Protein AF-A0AAJ5Z3M0-F1 (afdb_monomer)

Radius of gyration: 21.26 Å; Cα contacts (8 Å, |Δi|>4): 139; chains: 1; bounding box: 63×56×57 Å

Mean predicted aligned error: 5.94 Å

Secondary structure (DSSP, 8-state):
---HHHHHHHHHHHHHHHHHHHHHHHHHHHHHHHHHHHHHS-SHHHHHHHHHHHHHHHHHH-STTHIIIIIIIHHHHHHHHHHHHHHHS--SS--HHHHHHHHHHHHHHHHHIIIIITTTSSSTTS----GGG--HHHHHHHHHHSHHHHHHHHHHHHHHHHHHHHHHHHHHHHHHHHHHHHHHHHHHHHHHHHTT--

Foldseek 3Di:
DDDPVLVVLLVVLVVLLLVLLVLQVVLCVLCCVLVVQLVPPDDDVSQVVSQVSVVVSCVVAVDPPRVCCSPVVSVCSNVVSVVSNCVSPPDPDQDPLNVLVVLLPVLVVVVCCQQPVVLCDCDPPRHRDDNSNRGVVSLVVCCVPPVVVSVVSVVSNVVSVVSNSVVCVVVSVVVVVVVVVVVVVVVVVVVVVVVVVD

Nearest PDB structures (foldseek):
  3zx6-assembly1_A  TM=1.646E-01  e=9.148E+00  Archaeoglobus fulgidus DSM 4304

Sequence (198 aa):
MANATQERLWRYATLAQSASAATVGSVLIVHLAAPVVAALVPGPGGVDLANQTMLLGREYYQQALLEPIVVWGAMGMHVGASAIRRWLRPTKRTSWHAFAGLALIPVVAWHVCLNRLVPMTSRAPIAHLSPSELDMAHVGAGLQTFPIVTWSFYTWLCVAGAVHMVGGLPKLRRRYARTRSAMQAGLALAGGAMQRTA

Solvent-accessible surface area (backbone atoms only — not comparable to full-atom values): 10592 Å² total; per-residue (Å²): 132,84,50,74,65,58,52,50,52,44,52,51,25,53,50,46,24,52,56,20,45,55,46,39,49,52,51,50,57,48,60,47,46,19,62,49,38,43,74,73,34,78,64,71,69,14,49,53,50,15,43,55,42,42,51,56,34,37,72,73,43,63,40,93,72,41,24,60,45,51,49,50,42,18,45,51,42,25,55,49,20,49,49,52,40,40,69,78,53,69,69,99,66,82,49,70,44,59,45,28,50,59,62,38,51,64,51,51,53,50,50,45,36,65,78,50,53,55,41,47,30,79,55,83,94,38,79,45,46,50,82,88,72,66,48,63,64,59,56,46,51,43,41,70,76,39,40,71,62,44,47,52,50,52,51,46,51,52,52,36,47,51,50,26,49,64,59,41,47,65,57,48,51,56,47,53,51,52,52,51,53,52,51,52,51,51,50,50,52,53,54,54,52,59,68,73,75,115

Structure (mmCIF, N/CA/C/O backbone):
data_AF-A0AAJ5Z3M0-F1
#
_entry.id   AF-A0AAJ5Z3M0-F1
#
loop_
_atom_site.group_PDB
_atom_site.id
_atom_site.type_symbol
_atom_site.label_atom_id
_atom_site.label_alt_id
_atom_site.label_comp_id
_atom_site.label_asym_id
_atom_site.label_entity_id
_atom_site.label_seq_id
_atom_site.pdbx_PDB_ins_code
_atom_site.Cartn_x
_atom_site.Cartn_y
_atom_site.Cartn_z
_atom_site.occupancy
_atom_site.B_iso_or_equiv
_atom_site.auth_seq_id
_atom_site.auth_comp_id
_atom_site.auth_asym_id
_atom_site.auth_atom_id
_atom_site.pdbx_PDB_model_num
ATOM 1 N N . MET A 1 1 ? -16.907 -5.828 30.787 1.00 61.62 1 MET A N 1
ATOM 2 C CA . MET A 1 1 ? -17.411 -4.632 30.072 1.00 61.62 1 MET A CA 1
ATOM 3 C C . MET A 1 1 ? -16.206 -3.784 29.688 1.00 61.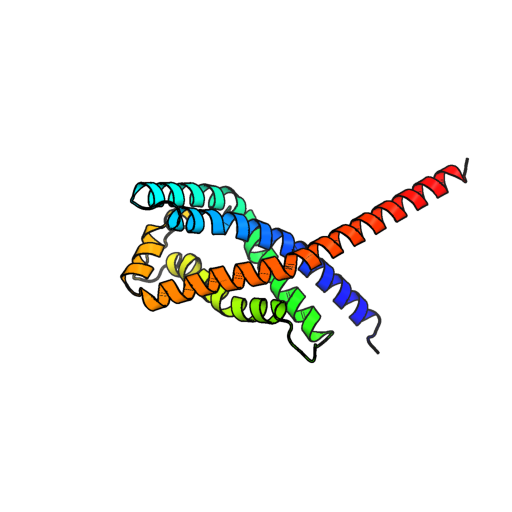62 1 MET A C 1
ATOM 5 O O . MET A 1 1 ? -15.316 -3.660 30.519 1.00 61.62 1 MET A O 1
ATOM 9 N N . ALA A 1 2 ? -16.108 -3.282 28.452 1.00 73.75 2 ALA A N 1
ATOM 10 C CA . ALA A 1 2 ? -14.993 -2.408 28.067 1.00 73.75 2 ALA A CA 1
ATOM 11 C C . ALA A 1 2 ? -15.122 -1.064 28.800 1.00 73.75 2 ALA A C 1
ATOM 13 O O . ALA A 1 2 ? -16.213 -0.495 28.830 1.00 73.75 2 ALA A O 1
ATOM 14 N N . ASN A 1 3 ? -14.038 -0.564 29.396 1.00 89.81 3 ASN A N 1
ATOM 15 C CA . ASN A 1 3 ? -14.065 0.738 30.065 1.00 89.81 3 ASN A CA 1
ATOM 16 C C . ASN A 1 3 ? -14.080 1.894 29.038 1.00 89.81 3 ASN A C 1
ATOM 18 O O . ASN A 1 3 ? -13.792 1.706 27.852 1.00 89.81 3 ASN A O 1
ATOM 22 N N . ALA A 1 4 ? -14.426 3.106 29.482 1.00 92.44 4 ALA A N 1
ATOM 23 C CA . ALA A 1 4 ? -14.560 4.273 28.602 1.00 92.44 4 ALA A CA 1
ATOM 24 C C . ALA A 1 4 ? -13.278 4.579 27.799 1.00 92.44 4 ALA A C 1
ATOM 26 O O . ALA A 1 4 ? -13.348 5.011 26.646 1.00 92.44 4 ALA A O 1
ATOM 27 N N . THR A 1 5 ? -12.107 4.314 28.380 1.00 93.44 5 THR A N 1
ATOM 28 C CA . THR A 1 5 ? -10.805 4.480 27.724 1.00 93.44 5 THR A CA 1
ATOM 29 C C . THR A 1 5 ? -10.632 3.502 26.564 1.00 93.44 5 THR A C 1
ATOM 31 O O . THR A 1 5 ? -10.296 3.920 25.457 1.00 93.44 5 THR A O 1
ATOM 34 N N . GLN A 1 6 ? -10.935 2.218 26.772 1.00 93.56 6 GLN A N 1
ATOM 35 C CA . GLN A 1 6 ? -10.886 1.187 25.732 1.00 93.56 6 GLN A CA 1
ATOM 36 C C . GLN A 1 6 ? -11.826 1.513 24.565 1.00 93.56 6 GLN A C 1
ATOM 38 O O . GLN A 1 6 ? -11.462 1.327 23.401 1.00 93.56 6 GLN A O 1
ATOM 43 N N . GLU A 1 7 ? -13.012 2.048 24.857 1.00 94.50 7 GLU A N 1
ATOM 44 C CA . GLU A 1 7 ? -13.957 2.495 23.831 1.00 94.50 7 GLU A CA 1
ATOM 45 C C . GLU A 1 7 ? -13.395 3.657 22.996 1.00 94.50 7 GLU A C 1
ATOM 47 O O . GLU A 1 7 ? -13.459 3.622 21.763 1.00 94.50 7 GLU A O 1
ATOM 52 N N . ARG A 1 8 ? -12.795 4.667 23.641 1.00 95.56 8 ARG A N 1
ATOM 53 C CA . ARG A 1 8 ? -12.154 5.800 22.948 1.00 95.56 8 ARG A CA 1
ATOM 54 C C . ARG A 1 8 ? -10.995 5.340 22.068 1.00 95.56 8 ARG A C 1
ATOM 56 O O . ARG A 1 8 ? -10.954 5.691 20.889 1.00 95.56 8 ARG A O 1
ATOM 63 N N . LEU A 1 9 ? -10.103 4.506 22.603 1.00 96.31 9 LEU A N 1
ATOM 64 C CA . LEU A 1 9 ? -8.968 3.956 21.857 1.00 96.31 9 LEU A CA 1
ATOM 65 C C . LEU A 1 9 ? -9.428 3.167 20.629 1.00 96.31 9 LEU A C 1
ATOM 67 O O . LEU A 1 9 ? -8.909 3.363 19.531 1.00 96.31 9 LEU A O 1
ATOM 71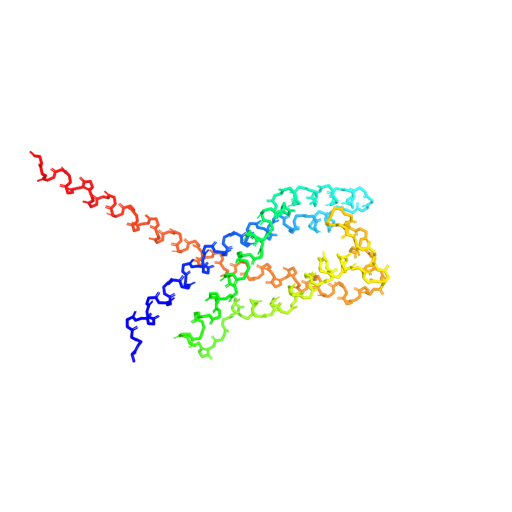 N N . TRP A 1 10 ? -10.452 2.325 20.781 1.00 96.44 10 TRP A N 1
ATOM 72 C CA . TRP A 1 10 ? -10.995 1.559 19.664 1.00 96.44 10 TRP A CA 1
ATOM 73 C C . TRP A 1 10 ? -11.588 2.460 18.568 1.00 96.44 10 TRP A C 1
ATOM 75 O O . TRP A 1 10 ? -11.423 2.181 17.373 1.00 96.44 10 TRP A O 1
ATOM 85 N N . ARG A 1 11 ? -12.248 3.563 18.947 1.00 94.75 11 ARG A N 1
ATOM 86 C CA . ARG A 1 11 ? -12.774 4.560 17.998 1.00 94.75 11 ARG A CA 1
ATOM 87 C C . ARG A 1 11 ? -11.655 5.278 17.249 1.00 94.75 11 ARG A C 1
ATOM 89 O O . ARG A 1 11 ? -11.737 5.365 16.023 1.00 94.75 11 ARG A O 1
ATOM 96 N N . TYR A 1 12 ? -10.613 5.730 17.948 1.00 96.56 12 TYR A N 1
ATOM 97 C CA . TYR A 1 12 ? -9.462 6.385 17.319 1.00 96.56 12 TYR A CA 1
ATOM 98 C C . TYR A 1 12 ? -8.711 5.445 16.384 1.00 96.56 12 TYR A C 1
ATOM 100 O O . TYR A 1 12 ? -8.467 5.805 15.236 1.00 96.56 12 TYR A O 1
ATOM 108 N N . ALA A 1 13 ? -8.453 4.206 16.805 1.00 97.38 13 ALA A N 1
ATOM 109 C CA . ALA A 1 13 ? -7.840 3.208 15.938 1.00 97.38 13 ALA A CA 1
ATOM 110 C C . ALA A 1 13 ? -8.722 2.910 14.710 1.00 97.38 13 ALA A C 1
ATOM 112 O O . ALA A 1 13 ? -8.228 2.781 13.597 1.00 97.38 13 ALA A O 1
ATOM 113 N N . THR A 1 14 ? -10.049 2.867 14.860 1.00 95.44 14 THR A N 1
ATOM 114 C CA . THR A 1 14 ? -10.961 2.695 13.714 1.00 95.44 14 THR A CA 1
ATOM 115 C C . THR A 1 14 ? -10.912 3.878 12.746 1.00 95.44 14 THR A C 1
ATOM 117 O O . THR A 1 14 ? -10.969 3.671 11.530 1.00 95.44 14 THR A O 1
ATOM 120 N N . LEU A 1 15 ? -10.794 5.106 13.256 1.00 94.69 15 LEU A N 1
ATOM 121 C CA . LEU A 1 15 ? -10.621 6.300 12.431 1.00 94.69 15 LEU A CA 1
ATOM 122 C C . LEU A 1 15 ? -9.279 6.267 11.690 1.00 94.69 15 LEU A C 1
ATOM 124 O O . LEU A 1 15 ? -9.283 6.344 10.464 1.00 94.69 15 LEU A O 1
ATOM 128 N N . ALA A 1 16 ? -8.176 6.068 12.416 1.00 96.75 16 ALA A N 1
ATOM 129 C CA . ALA A 1 16 ? -6.824 5.986 11.870 1.00 96.75 16 ALA A CA 1
ATOM 130 C C . ALA A 1 16 ? -6.713 4.897 10.795 1.00 96.75 16 ALA A C 1
ATOM 132 O O . ALA A 1 16 ? -6.249 5.165 9.691 1.00 96.75 16 ALA A O 1
ATOM 133 N N . GLN A 1 17 ? -7.240 3.697 11.063 1.00 97.31 17 GLN A N 1
ATOM 134 C CA . GLN A 1 17 ? -7.258 2.593 10.102 1.00 97.31 17 GLN A CA 1
ATOM 135 C C . GLN A 1 17 ? -8.051 2.941 8.832 1.00 97.31 17 GLN A C 1
ATOM 137 O O . GLN A 1 17 ? -7.658 2.552 7.737 1.00 97.31 17 GLN A O 1
ATOM 142 N N . SER A 1 18 ? -9.184 3.640 8.964 1.00 95.00 18 SER A N 1
ATOM 143 C CA . SER A 1 18 ? -10.035 3.984 7.814 1.00 95.00 18 SER A CA 1
ATOM 144 C C . SER A 1 18 ? -9.435 5.108 6.970 1.00 95.00 18 SER A C 1
ATOM 146 O O . SER A 1 18 ? -9.511 5.042 5.749 1.00 95.00 18 SER A O 1
ATOM 148 N N . ALA A 1 19 ? -8.846 6.123 7.609 1.00 93.88 19 ALA A N 1
ATOM 149 C CA . ALA A 1 19 ? -8.186 7.230 6.922 1.00 93.88 19 ALA A CA 1
ATOM 150 C C . ALA A 1 19 ? -6.950 6.735 6.159 1.00 93.88 19 ALA A C 1
ATOM 152 O O . ALA A 1 19 ? -6.860 6.918 4.949 1.00 93.88 19 ALA A O 1
ATOM 153 N N . SER A 1 20 ? -6.066 6.003 6.843 1.00 97.88 20 SER A N 1
ATOM 154 C CA . SER A 1 20 ? -4.883 5.399 6.221 1.00 97.88 20 SER A CA 1
ATOM 155 C C . SER A 1 20 ? -5.227 4.401 5.112 1.00 97.88 20 SER A C 1
ATOM 157 O O . SER A 1 20 ? -4.507 4.335 4.123 1.00 97.88 20 SER A O 1
ATOM 159 N N . ALA A 1 21 ? -6.349 3.673 5.210 1.00 97.25 21 ALA A N 1
ATOM 160 C CA . ALA A 1 21 ? -6.793 2.768 4.144 1.00 97.25 21 ALA A CA 1
ATOM 161 C C . ALA A 1 21 ? -7.071 3.493 2.820 1.00 97.25 21 ALA A C 1
ATOM 163 O O . ALA A 1 21 ? -6.827 2.922 1.761 1.00 97.25 21 ALA A O 1
ATOM 164 N N . ALA A 1 22 ? -7.591 4.725 2.865 1.00 95.31 22 ALA A N 1
ATOM 165 C CA . ALA A 1 22 ? -7.842 5.504 1.656 1.00 95.31 22 ALA A CA 1
ATOM 166 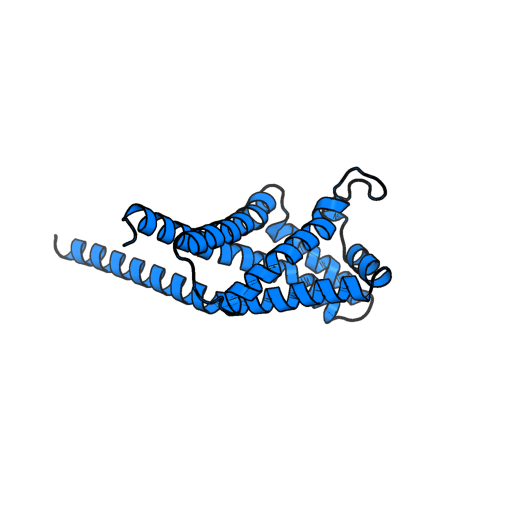C C . ALA A 1 22 ? -6.525 5.895 0.967 1.00 95.31 22 ALA A C 1
ATOM 168 O O . ALA A 1 22 ? -6.398 5.720 -0.241 1.00 95.31 22 ALA A O 1
ATOM 169 N N . THR A 1 23 ? -5.533 6.342 1.744 1.00 96.50 23 THR A N 1
ATOM 170 C CA . THR A 1 23 ? -4.196 6.697 1.243 1.00 96.50 23 THR A CA 1
ATOM 171 C C . THR A 1 23 ? -3.438 5.478 0.716 1.00 96.50 23 THR A C 1
ATOM 173 O O . THR A 1 23 ? -2.934 5.501 -0.400 1.00 96.50 23 THR A O 1
ATOM 176 N N . VAL A 1 24 ? -3.405 4.374 1.470 1.00 97.38 24 VAL A N 1
ATOM 177 C CA . VAL A 1 24 ? -2.772 3.127 1.004 1.00 97.38 24 VAL A CA 1
ATOM 178 C C . VAL A 1 24 ? -3.471 2.605 -0.254 1.00 97.38 24 VAL A C 1
ATOM 180 O O . VAL A 1 24 ? -2.808 2.137 -1.172 1.00 97.38 24 VAL A O 1
ATOM 183 N N . GLY A 1 25 ? -4.801 2.718 -0.326 1.00 96.62 25 GLY A N 1
ATOM 184 C CA . GLY A 1 25 ? -5.573 2.346 -1.508 1.00 96.62 25 GLY A CA 1
ATOM 185 C C . GLY A 1 25 ? -5.218 3.174 -2.745 1.00 96.62 25 GLY A C 1
ATOM 186 O O . GLY A 1 25 ? -5.060 2.598 -3.818 1.00 96.62 25 GLY A O 1
ATOM 187 N N . SER A 1 26 ? -5.047 4.495 -2.614 1.00 95.81 26 SER A N 1
ATOM 188 C CA . SER A 1 26 ? -4.650 5.338 -3.751 1.00 95.81 26 SER A CA 1
ATOM 189 C C . SER A 1 26 ? -3.230 5.027 -4.224 1.00 95.81 26 SER A C 1
ATOM 191 O O . SER A 1 26 ? -3.018 4.875 -5.426 1.00 95.81 26 SER A O 1
ATOM 193 N N . VAL A 1 27 ? -2.283 4.846 -3.295 1.00 96.88 27 VAL A N 1
ATOM 194 C CA . VAL A 1 27 ? -0.916 4.407 -3.619 1.00 96.88 27 VAL A CA 1
ATOM 195 C C . VAL A 1 27 ? -0.942 3.053 -4.321 1.00 96.88 27 VAL A C 1
ATOM 197 O O . VAL A 1 27 ? -0.304 2.911 -5.355 1.00 96.88 27 VAL A O 1
ATOM 200 N N . LEU A 1 28 ? -1.708 2.078 -3.820 1.00 96.06 28 LEU A N 1
ATOM 201 C CA . LEU A 1 28 ? -1.802 0.748 -4.428 1.00 96.06 28 LEU A CA 1
ATOM 202 C C . LEU A 1 28 ? -2.341 0.804 -5.863 1.00 96.06 28 LEU A C 1
ATOM 204 O O . LEU A 1 28 ? -1.802 0.124 -6.729 1.00 96.06 28 LEU A O 1
ATOM 208 N N . ILE A 1 29 ? -3.373 1.612 -6.125 1.00 95.62 29 ILE A N 1
ATOM 209 C CA . ILE A 1 29 ? -3.935 1.779 -7.475 1.00 95.62 29 ILE A CA 1
ATOM 210 C C . ILE A 1 29 ? -2.874 2.318 -8.438 1.00 95.62 29 ILE A C 1
ATOM 212 O O . ILE A 1 29 ? -2.683 1.754 -9.514 1.00 95.62 29 ILE A O 1
ATOM 216 N N . VAL A 1 30 ? -2.167 3.380 -8.046 1.00 96.62 30 VAL A N 1
ATOM 217 C CA . VAL A 1 30 ? -1.124 3.988 -8.884 1.00 96.62 30 VAL A CA 1
ATOM 218 C C . VAL A 1 30 ? 0.071 3.045 -9.047 1.00 96.62 30 VAL A C 1
ATOM 220 O O . VAL A 1 30 ? 0.574 2.872 -10.152 1.00 96.62 30 VAL A O 1
ATOM 223 N N . HIS A 1 31 ? 0.493 2.383 -7.971 1.00 95.69 31 HIS A N 1
ATOM 224 C CA . HIS A 1 31 ? 1.603 1.432 -7.973 1.00 95.69 31 HIS A CA 1
ATOM 225 C C . HIS A 1 31 ? 1.339 0.226 -8.886 1.00 95.69 31 HIS A C 1
ATOM 227 O O . HIS A 1 31 ? 2.238 -0.234 -9.585 1.00 95.69 31 HIS A O 1
ATOM 233 N N . LEU A 1 32 ? 0.096 -0.263 -8.920 1.00 95.62 32 LEU A N 1
ATOM 234 C CA . LEU A 1 32 ? -0.298 -1.415 -9.730 1.00 95.62 32 LEU A CA 1
ATOM 235 C C . LEU A 1 32 ? -0.407 -1.090 -11.231 1.00 95.62 32 LEU A C 1
ATOM 237 O O . LEU A 1 32 ? -0.395 -2.010 -12.048 1.00 95.62 32 LEU A O 1
ATOM 241 N N . ALA A 1 33 ? -0.476 0.189 -11.611 1.00 96.06 33 ALA A N 1
ATOM 242 C CA . ALA A 1 33 ? -0.650 0.598 -13.002 1.00 96.06 33 ALA A CA 1
ATOM 243 C C . ALA A 1 33 ? 0.473 0.075 -13.915 1.00 96.06 33 ALA A C 1
ATOM 245 O O . ALA A 1 33 ? 0.187 -0.512 -14.956 1.00 96.06 33 ALA A O 1
ATOM 246 N N . ALA A 1 34 ? 1.740 0.220 -13.516 1.00 95.44 34 ALA A N 1
ATOM 247 C CA . ALA A 1 34 ? 2.869 -0.213 -14.340 1.00 95.44 34 ALA A CA 1
ATOM 248 C C . ALA A 1 34 ? 2.930 -1.747 -14.535 1.00 95.44 34 ALA A C 1
ATOM 250 O O . ALA A 1 34 ? 3.035 -2.182 -15.683 1.00 95.44 34 ALA A O 1
ATOM 251 N N . PRO A 1 35 ? 2.783 -2.592 -13.489 1.00 93.81 35 PRO A N 1
ATOM 252 C CA . PRO A 1 35 ? 2.649 -4.041 -13.666 1.00 93.81 35 PRO A CA 1
ATOM 253 C C . PRO A 1 35 ? 1.461 -4.457 -14.542 1.00 93.81 35 PRO A C 1
ATOM 255 O O . PRO A 1 35 ? 1.578 -5.401 -15.318 1.00 93.81 35 PRO A O 1
ATOM 258 N N . VAL A 1 36 ? 0.323 -3.758 -14.449 1.00 95.00 36 VAL A N 1
ATOM 259 C CA . VAL A 1 36 ? -0.847 -4.031 -15.303 1.00 95.00 36 VAL A CA 1
ATOM 260 C C . VAL A 1 36 ? -0.543 -3.716 -16.765 1.00 95.00 36 VAL A C 1
ATOM 262 O O . VAL A 1 36 ? -0.861 -4.527 -17.630 1.00 95.00 36 VAL A O 1
ATOM 265 N N . VAL A 1 37 ? 0.112 -2.589 -17.049 1.00 96.56 37 VAL A N 1
ATOM 266 C CA . VAL A 1 37 ? 0.565 -2.255 -18.408 1.00 96.56 37 VAL A CA 1
ATOM 267 C C . VAL A 1 37 ? 1.506 -3.334 -18.942 1.00 96.56 37 VAL A C 1
ATOM 269 O O . VAL A 1 37 ? 1.265 -3.852 -20.030 1.00 96.56 37 VAL A O 1
ATOM 272 N N . ALA A 1 38 ? 2.513 -3.733 -18.158 1.00 93.25 38 ALA A N 1
ATOM 273 C CA . ALA A 1 38 ? 3.459 -4.780 -18.547 1.00 93.25 38 ALA A CA 1
ATOM 274 C C . ALA A 1 38 ? 2.777 -6.137 -18.810 1.00 93.25 38 ALA A C 1
ATOM 276 O O . ALA A 1 38 ? 3.219 -6.896 -19.667 1.00 93.25 38 ALA A O 1
ATOM 277 N N . ALA A 1 39 ? 1.699 -6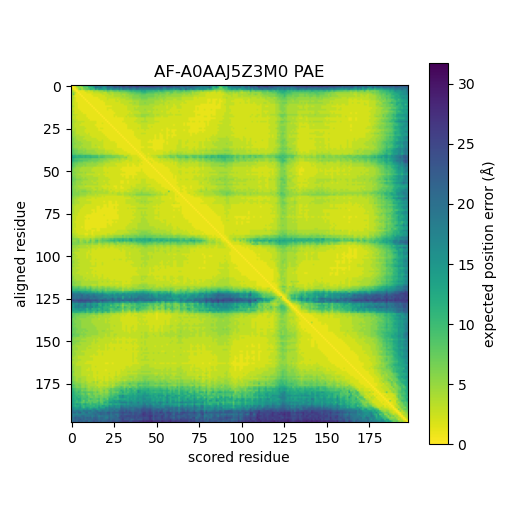.450 -18.083 1.00 91.81 39 ALA A N 1
ATOM 278 C CA . ALA A 1 39 ? 0.952 -7.693 -18.253 1.00 91.81 39 ALA A CA 1
ATOM 279 C C . ALA A 1 39 ? 0.006 -7.684 -19.468 1.00 91.81 39 ALA A C 1
ATOM 281 O O . ALA A 1 39 ? -0.293 -8.748 -20.009 1.00 91.81 39 ALA A O 1
ATOM 282 N N . LEU A 1 40 ? -0.499 -6.515 -19.873 1.00 95.44 40 LEU A N 1
ATOM 283 C CA . LEU A 1 40 ? -1.517 -6.388 -20.924 1.00 95.44 40 LEU A CA 1
ATOM 284 C C . LEU A 1 40 ? -0.954 -5.973 -22.286 1.00 95.44 40 LEU A C 1
ATOM 286 O O . LEU A 1 40 ? -1.583 -6.254 -23.305 1.00 95.44 40 LEU A O 1
ATOM 290 N N . VAL A 1 41 ? 0.201 -5.305 -22.318 1.00 96.00 41 VAL A N 1
ATOM 291 C CA . VAL A 1 41 ? 0.838 -4.835 -23.553 1.00 96.00 4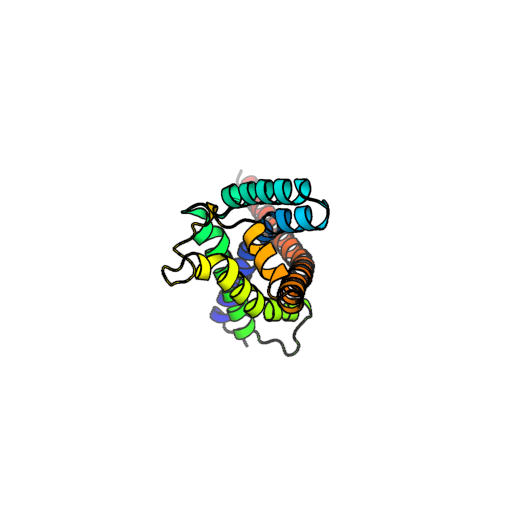1 VAL A CA 1
ATOM 292 C C . VAL A 1 41 ? 2.070 -5.701 -23.833 1.00 96.00 41 VAL A C 1
ATOM 294 O O . VAL A 1 41 ? 3.093 -5.535 -23.172 1.00 96.00 41 VAL A O 1
ATOM 297 N N . PRO A 1 42 ? 1.999 -6.649 -24.783 1.00 90.69 42 PRO A N 1
ATOM 298 C CA . PRO A 1 42 ? 3.113 -7.542 -25.068 1.00 90.69 42 PRO A CA 1
ATOM 299 C C . PRO A 1 42 ? 4.219 -6.855 -25.879 1.00 90.69 42 PRO A C 1
ATOM 301 O O . PRO A 1 42 ? 3.981 -5.930 -26.655 1.00 90.69 42 PRO A O 1
ATOM 304 N N . GLY A 1 43 ? 5.433 -7.389 -25.756 1.00 91.31 43 GLY A N 1
ATOM 305 C CA . GLY A 1 43 ? 6.599 -6.963 -26.528 1.00 91.31 43 GLY A CA 1
ATOM 306 C C . GLY A 1 43 ? 7.357 -5.769 -25.928 1.00 91.31 43 GLY A C 1
ATOM 307 O O . GLY A 1 43 ? 6.960 -5.229 -24.894 1.00 91.31 43 GLY A O 1
ATOM 308 N N . PRO A 1 44 ? 8.466 -5.350 -26.566 1.00 91.00 44 PRO A N 1
ATOM 309 C CA . PRO A 1 44 ? 9.366 -4.327 -26.023 1.00 91.00 44 PRO A CA 1
ATOM 310 C C . PRO A 1 44 ? 8.677 -2.987 -25.728 1.00 91.00 44 PRO A C 1
ATOM 312 O O . PRO A 1 44 ? 8.873 -2.421 -24.658 1.00 91.00 44 PRO A O 1
ATOM 315 N N . GLY A 1 45 ? 7.775 -2.537 -26.607 1.00 93.06 45 GLY A N 1
ATOM 316 C CA . GLY A 1 45 ? 7.033 -1.289 -26.392 1.00 93.06 45 GLY A CA 1
ATOM 317 C C . GLY A 1 45 ? 6.116 -1.309 -25.160 1.00 93.06 45 GLY A C 1
ATOM 318 O O . GLY A 1 45 ? 5.857 -0.263 -24.571 1.00 93.06 45 GLY A O 1
ATOM 319 N N . GLY A 1 46 ? 5.652 -2.487 -24.727 1.00 94.38 46 GLY A N 1
ATOM 320 C CA . GLY A 1 46 ? 4.889 -2.629 -23.485 1.00 94.38 46 GLY A CA 1
ATOM 321 C C . GLY A 1 46 ? 5.748 -2.458 -22.234 1.00 94.38 46 GLY A C 1
ATOM 322 O O . GLY A 1 46 ? 5.304 -1.849 -21.261 1.00 94.38 46 GLY A O 1
ATOM 323 N N . VAL A 1 47 ? 6.998 -2.925 -22.282 1.00 94.12 47 VAL A N 1
ATOM 324 C CA . VAL A 1 47 ? 7.994 -2.708 -21.221 1.00 94.12 47 VAL A CA 1
ATOM 325 C C . VAL A 1 47 ? 8.343 -1.223 -21.119 1.00 94.12 47 VAL A C 1
ATOM 327 O O . VAL A 1 47 ? 8.342 -0.675 -20.016 1.00 94.12 47 VAL A O 1
ATOM 330 N N . ASP A 1 48 ? 8.548 -0.548 -22.253 1.00 95.75 48 ASP A N 1
ATOM 331 C CA . ASP A 1 48 ? 8.818 0.895 -22.288 1.00 95.75 48 ASP A CA 1
ATOM 332 C C . ASP A 1 48 ? 7.653 1.704 -21.703 1.00 95.75 48 ASP A C 1
ATOM 334 O O . ASP A 1 48 ? 7.853 2.575 -20.851 1.00 95.75 48 ASP A O 1
ATOM 338 N N . LEU A 1 49 ? 6.417 1.373 -22.089 1.00 97.00 49 LEU A N 1
ATOM 339 C CA . LEU A 1 49 ? 5.223 2.027 -21.553 1.00 97.00 49 LEU A CA 1
ATOM 340 C C . LEU A 1 49 ? 5.039 1.752 -20.054 1.00 97.00 49 LEU A C 1
ATOM 342 O O . LEU A 1 49 ? 4.638 2.643 -19.300 1.00 97.00 49 LEU A O 1
ATOM 346 N N . ALA A 1 50 ? 5.347 0.540 -19.593 1.00 96.81 50 ALA A N 1
ATOM 347 C CA . ALA A 1 50 ? 5.311 0.199 -18.176 1.00 96.81 50 ALA A CA 1
ATOM 348 C C . ALA A 1 50 ? 6.355 0.999 -17.379 1.00 96.81 50 ALA A C 1
ATOM 350 O O . ALA A 1 50 ? 6.035 1.534 -16.315 1.00 96.81 50 ALA A O 1
ATOM 351 N N . ASN A 1 51 ? 7.565 1.160 -17.922 1.00 96.12 51 ASN A N 1
ATOM 352 C CA . ASN A 1 51 ? 8.606 2.006 -17.341 1.00 96.12 51 ASN A CA 1
ATOM 353 C C . ASN A 1 51 ? 8.160 3.472 -17.255 1.00 96.12 51 ASN A C 1
ATOM 355 O O . ASN A 1 51 ? 8.262 4.079 -16.189 1.00 96.12 51 ASN A O 1
ATOM 359 N N . GLN A 1 52 ? 7.580 4.026 -18.324 1.00 95.69 52 GLN A N 1
ATOM 360 C CA . GLN A 1 52 ? 7.013 5.381 -18.314 1.00 95.69 52 GLN A CA 1
ATOM 361 C C . GLN A 1 52 ? 5.876 5.528 -17.293 1.00 95.69 52 GLN A C 1
ATOM 363 O O . GLN A 1 52 ? 5.821 6.507 -16.550 1.00 95.69 52 GLN A O 1
ATOM 368 N N . THR A 1 53 ? 4.997 4.531 -17.195 1.00 96.38 53 THR A N 1
ATOM 369 C CA . THR A 1 53 ? 3.901 4.511 -16.212 1.00 96.38 53 THR A CA 1
ATOM 370 C C . THR A 1 53 ? 4.441 4.511 -14.780 1.00 96.38 53 THR A C 1
ATOM 372 O O . THR A 1 53 ? 3.914 5.202 -13.907 1.00 96.38 53 THR A O 1
ATOM 375 N N . MET A 1 54 ? 5.528 3.784 -14.527 1.00 95.25 54 MET A N 1
ATOM 376 C CA . MET A 1 54 ? 6.191 3.767 -13.225 1.00 95.25 54 MET A CA 1
ATOM 377 C C . MET A 1 54 ? 6.782 5.141 -12.861 1.00 95.25 54 MET A C 1
ATOM 379 O O . MET A 1 54 ? 6.746 5.515 -11.687 1.00 95.25 54 MET A O 1
ATOM 383 N N . LEU A 1 55 ? 7.261 5.927 -13.837 1.00 94.31 55 LEU A N 1
ATOM 384 C CA . LEU A 1 55 ? 7.715 7.306 -13.594 1.00 94.31 55 LEU A CA 1
ATOM 385 C C . LEU A 1 55 ? 6.591 8.197 -13.049 1.00 94.31 55 LEU A C 1
ATOM 387 O O . LEU A 1 55 ? 6.825 8.962 -12.115 1.00 94.31 55 LEU A O 1
ATOM 391 N N . LEU A 1 56 ? 5.361 8.047 -13.549 1.00 93.38 56 LEU A N 1
ATOM 392 C CA . LEU A 1 56 ? 4.201 8.776 -13.016 1.00 93.38 56 LEU A CA 1
ATOM 393 C C . LEU A 1 56 ? 3.915 8.404 -11.554 1.00 93.38 56 LEU A C 1
ATOM 395 O O . LEU A 1 56 ? 3.599 9.265 -10.733 1.00 93.38 56 LEU A O 1
ATOM 399 N N . GLY A 1 57 ? 4.060 7.122 -11.207 1.00 93.62 57 GLY A N 1
ATOM 400 C CA . GLY A 1 57 ? 3.928 6.665 -9.825 1.00 93.62 57 GLY A CA 1
ATOM 401 C C . GLY A 1 57 ? 4.988 7.266 -8.902 1.00 93.62 57 GLY A C 1
ATOM 402 O O . GLY A 1 57 ? 4.669 7.694 -7.790 1.00 93.62 57 GLY A O 1
ATOM 403 N N . ARG A 1 58 ? 6.234 7.365 -9.378 1.00 93.12 58 ARG A N 1
ATOM 404 C CA . ARG A 1 58 ? 7.330 7.994 -8.627 1.00 93.12 58 ARG A CA 1
ATOM 405 C C . ARG A 1 58 ? 7.020 9.448 -8.289 1.00 93.12 58 ARG A C 1
ATOM 407 O O . ARG A 1 58 ? 7.172 9.833 -7.132 1.00 93.12 58 ARG A O 1
ATOM 414 N N . GLU A 1 59 ? 6.522 10.205 -9.262 1.00 93.56 59 GLU A N 1
ATOM 415 C CA . GLU A 1 59 ? 6.110 11.596 -9.055 1.00 93.56 59 GLU A CA 1
ATOM 416 C C . GLU A 1 59 ? 4.952 11.706 -8.053 1.00 93.56 59 GLU A C 1
ATOM 418 O O . GLU A 1 59 ? 4.945 12.585 -7.198 1.00 93.56 59 GLU A O 1
ATOM 423 N N . TYR A 1 60 ? 3.995 10.773 -8.097 1.00 94.25 60 TYR A N 1
ATOM 424 C CA . TYR A 1 60 ? 2.832 10.802 -7.209 1.00 94.25 60 TYR A CA 1
ATOM 425 C C . TYR A 1 60 ? 3.166 10.525 -5.734 1.00 94.25 60 TYR A C 1
ATOM 427 O O . TYR A 1 60 ? 2.609 11.182 -4.853 1.00 94.25 60 TYR A O 1
ATOM 435 N N . TYR A 1 61 ? 4.014 9.532 -5.433 1.00 94.19 61 TYR A N 1
ATOM 436 C CA . TYR A 1 61 ? 4.180 9.057 -4.049 1.00 94.19 61 TYR A CA 1
ATOM 437 C C . TYR A 1 61 ? 5.619 8.774 -3.597 1.00 94.19 61 TYR A C 1
ATOM 439 O O . TYR A 1 61 ? 5.818 8.531 -2.406 1.00 94.19 61 TYR A O 1
ATOM 447 N N . GLN A 1 62 ? 6.620 8.799 -4.485 1.00 92.44 62 GLN A N 1
ATOM 448 C CA . GLN A 1 62 ? 8.027 8.506 -4.144 1.00 92.44 62 GLN A CA 1
ATOM 449 C C . GLN A 1 62 ? 8.910 9.759 -4.068 1.00 92.44 62 GLN A C 1
ATOM 451 O O . GLN A 1 62 ? 10.116 9.688 -4.296 1.00 92.44 62 GLN A O 1
ATOM 456 N N . GLN A 1 63 ? 8.324 10.907 -3.732 1.00 91.69 63 GLN A N 1
ATOM 457 C CA . GLN A 1 63 ? 9.070 12.127 -3.424 1.00 91.69 63 GLN A CA 1
ATOM 458 C C . GLN A 1 63 ? 9.620 12.091 -1.988 1.00 91.69 63 GLN A C 1
ATOM 460 O O . GLN A 1 63 ? 9.025 11.465 -1.109 1.00 91.69 63 GLN A O 1
ATOM 465 N N . ALA A 1 64 ? 10.700 12.837 -1.724 1.00 89.88 64 ALA A N 1
ATOM 466 C CA . ALA A 1 64 ? 11.422 12.825 -0.444 1.00 89.88 64 ALA A CA 1
ATOM 467 C C . ALA A 1 64 ? 10.533 13.065 0.792 1.00 89.88 64 ALA A C 1
ATOM 469 O O . ALA A 1 64 ? 10.750 12.455 1.837 1.00 89.88 64 ALA A O 1
ATOM 470 N N . LEU A 1 65 ? 9.520 13.931 0.675 1.00 92.62 65 LEU A N 1
ATOM 471 C CA . LEU A 1 65 ? 8.568 14.196 1.755 1.00 92.62 65 LEU A CA 1
ATOM 472 C C . LEU A 1 65 ? 7.339 13.279 1.706 1.00 92.62 65 LEU A C 1
ATOM 474 O O . LEU A 1 65 ? 6.819 12.888 2.751 1.00 92.62 65 LEU A O 1
ATOM 478 N N . LEU A 1 66 ? 6.856 12.946 0.505 1.00 94.75 66 LEU A N 1
ATOM 479 C CA . LEU A 1 66 ? 5.630 12.167 0.358 1.00 94.75 66 LEU A CA 1
ATOM 480 C C . LEU A 1 66 ? 5.844 10.716 0.759 1.00 94.75 66 LEU A C 1
ATOM 482 O O . LEU A 1 66 ? 5.041 10.201 1.530 1.00 94.75 66 LEU A O 1
ATOM 486 N N . GLU A 1 67 ? 6.918 10.064 0.321 1.00 94.38 67 GLU A N 1
ATOM 487 C CA . GLU A 1 67 ? 7.113 8.634 0.563 1.00 94.38 67 GLU A CA 1
ATOM 488 C C . GLU A 1 67 ? 7.075 8.260 2.059 1.00 94.38 67 GLU A C 1
ATOM 490 O O . GLU A 1 67 ? 6.300 7.362 2.418 1.00 94.38 67 GLU A O 1
ATOM 495 N N . PRO A 1 68 ? 7.801 8.950 2.969 1.00 96.00 68 PRO A N 1
ATOM 496 C CA . PRO A 1 68 ? 7.726 8.665 4.404 1.00 96.00 68 PRO A CA 1
ATOM 497 C C . PRO A 1 68 ? 6.316 8.811 4.983 1.00 96.00 68 PRO A C 1
ATOM 499 O O . PRO A 1 68 ? 5.957 8.100 5.919 1.00 96.00 68 PRO A O 1
ATOM 502 N N . ILE A 1 69 ? 5.498 9.710 4.435 1.00 96.31 69 ILE A N 1
ATOM 503 C CA . ILE A 1 69 ? 4.177 10.038 4.979 1.00 96.31 69 ILE A CA 1
ATOM 504 C C . ILE A 1 69 ? 3.089 9.165 4.342 1.00 96.31 69 ILE A C 1
ATOM 506 O O . ILE A 1 69 ? 2.364 8.458 5.046 1.00 96.31 69 ILE A O 1
ATOM 510 N N . VAL A 1 70 ? 2.958 9.211 3.016 1.00 96.00 70 VAL A N 1
ATOM 511 C CA . VAL A 1 70 ? 1.842 8.607 2.274 1.00 96.00 70 VAL A CA 1
ATOM 512 C C . VAL A 1 70 ? 2.024 7.112 2.057 1.00 96.00 70 VAL A C 1
ATOM 514 O O . VAL A 1 70 ? 1.030 6.393 2.000 1.00 96.00 70 VAL A O 1
ATOM 517 N N . VAL A 1 71 ? 3.267 6.629 1.967 1.00 96.38 71 VAL A N 1
ATOM 518 C CA . VAL A 1 71 ? 3.547 5.195 1.834 1.00 96.38 71 VAL A CA 1
ATOM 519 C C . VAL A 1 71 ? 3.775 4.607 3.215 1.00 96.38 71 VAL A C 1
ATOM 521 O O . VAL A 1 71 ? 2.955 3.831 3.705 1.00 96.38 71 VAL A O 1
ATOM 524 N N . TRP A 1 72 ? 4.860 5.008 3.876 1.00 97.00 72 TRP A N 1
ATOM 525 C CA . TRP A 1 72 ? 5.301 4.372 5.116 1.00 97.00 72 TRP A CA 1
ATOM 526 C C . TRP A 1 72 ? 4.422 4.736 6.309 1.00 97.00 72 TRP A C 1
ATOM 528 O O . TRP A 1 72 ? 3.958 3.846 7.024 1.00 97.00 72 TRP A O 1
ATOM 538 N N . GLY A 1 73 ? 4.131 6.024 6.492 1.00 97.69 73 GLY A N 1
ATOM 539 C CA . GLY A 1 73 ? 3.267 6.515 7.560 1.00 97.69 73 GLY A CA 1
ATOM 540 C C . GLY A 1 73 ? 1.851 5.955 7.453 1.00 97.69 73 GLY A C 1
ATOM 541 O O . GLY A 1 73 ? 1.328 5.404 8.425 1.00 97.69 73 GLY A O 1
ATOM 542 N N . ALA A 1 74 ? 1.242 6.021 6.266 1.00 98.06 74 ALA A N 1
ATOM 543 C CA . ALA A 1 74 ? -0.092 5.471 6.050 1.00 98.06 74 ALA A CA 1
ATOM 544 C C . ALA A 1 74 ? -0.121 3.943 6.212 1.00 98.06 74 ALA A C 1
ATOM 546 O O . ALA A 1 74 ? -0.996 3.434 6.912 1.00 98.06 74 ALA A O 1
ATOM 547 N N . MET A 1 75 ? 0.836 3.204 5.642 1.00 97.88 75 MET A N 1
ATOM 548 C CA . MET A 1 75 ? 0.902 1.745 5.796 1.00 97.88 75 MET A CA 1
ATOM 549 C C . MET A 1 75 ? 1.101 1.342 7.263 1.00 97.88 75 MET A C 1
ATOM 551 O O . MET A 1 75 ? 0.360 0.504 7.785 1.00 97.88 75 MET A O 1
ATOM 555 N N . GLY A 1 76 ? 2.047 1.980 7.956 1.00 98.25 76 GLY A N 1
ATOM 556 C CA . GLY A 1 76 ? 2.314 1.744 9.374 1.00 98.25 76 GLY A CA 1
ATOM 557 C C . GLY A 1 76 ? 1.097 2.052 10.245 1.00 98.25 76 GLY A C 1
ATOM 558 O O . GLY A 1 76 ? 0.711 1.235 11.084 1.00 98.25 76 GLY A O 1
ATOM 559 N N . MET A 1 77 ? 0.421 3.176 9.993 1.00 98.56 77 MET A N 1
ATOM 560 C CA . MET A 1 77 ? -0.825 3.525 10.674 1.00 98.56 77 MET A CA 1
ATOM 561 C C . MET A 1 77 ? -1.936 2.510 10.382 1.00 98.56 77 MET A C 1
ATOM 563 O O . MET A 1 77 ? -2.665 2.129 11.298 1.00 98.56 77 MET A O 1
ATOM 567 N N . HIS A 1 78 ? -2.060 2.039 9.142 1.00 98.31 78 HIS A N 1
ATOM 568 C CA . HIS A 1 78 ? -3.082 1.074 8.747 1.00 98.31 78 HIS A CA 1
ATOM 569 C C . HIS A 1 78 ? -2.902 -0.273 9.457 1.00 98.31 78 HIS A C 1
ATOM 571 O O . HIS A 1 78 ? -3.849 -0.798 10.060 1.00 98.31 78 HIS A O 1
ATOM 577 N N . VAL A 1 79 ? -1.681 -0.814 9.437 1.00 98.31 79 VAL A N 1
ATOM 578 C CA . VAL A 1 79 ? -1.335 -2.086 10.089 1.00 98.31 79 VAL A CA 1
ATOM 579 C C . VAL A 1 79 ? -1.401 -1.947 11.612 1.00 98.31 79 VAL A C 1
ATOM 581 O O . VAL A 1 79 ? -2.066 -2.749 12.273 1.00 98.31 79 VAL A O 1
ATOM 584 N N . GLY A 1 80 ? -0.798 -0.897 12.173 1.00 98.25 80 GLY A N 1
ATOM 585 C CA . GLY A 1 80 ? -0.774 -0.644 13.615 1.00 98.25 80 GLY A CA 1
ATOM 586 C C . GLY A 1 80 ? -2.172 -0.443 14.198 1.00 98.25 80 GLY A C 1
ATOM 587 O O . GLY A 1 80 ? -2.550 -1.101 15.170 1.00 98.25 80 GLY A O 1
ATOM 588 N N . ALA A 1 81 ? -3.004 0.384 13.562 1.00 98.19 81 ALA A N 1
ATOM 589 C CA . ALA A 1 81 ? -4.383 0.578 13.997 1.00 98.19 81 ALA A CA 1
ATOM 590 C C . ALA A 1 81 ? -5.218 -0.709 13.869 1.00 98.19 81 ALA A C 1
ATOM 592 O O . ALA A 1 81 ? -6.056 -0.990 14.731 1.00 98.19 81 ALA A O 1
ATOM 593 N N . SER A 1 82 ? -4.972 -1.529 12.840 1.00 97.06 82 SER A N 1
ATOM 594 C CA . SER A 1 82 ? -5.608 -2.846 12.697 1.00 97.06 82 SER A CA 1
ATOM 595 C C . SER A 1 82 ? -5.223 -3.800 13.832 1.00 97.06 82 SER A C 1
ATOM 597 O O . SER A 1 82 ? -6.097 -4.488 14.374 1.00 97.06 82 SER A O 1
ATOM 599 N N . ALA A 1 83 ? -3.947 -3.816 14.228 1.00 97.19 83 ALA A N 1
ATOM 600 C CA . ALA A 1 83 ? -3.451 -4.614 15.347 1.00 97.19 83 ALA A CA 1
ATOM 601 C C . ALA A 1 83 ? -4.083 -4.170 16.675 1.00 97.19 83 ALA A C 1
ATOM 603 O O . ALA A 1 83 ? -4.652 -5.000 17.386 1.00 97.19 83 ALA A O 1
ATOM 604 N N . ILE A 1 84 ? -4.103 -2.860 16.955 1.00 97.38 84 ILE A N 1
ATOM 605 C CA . ILE A 1 84 ? -4.738 -2.292 18.156 1.00 97.38 84 ILE A CA 1
ATOM 606 C C . ILE A 1 84 ? -6.218 -2.679 18.221 1.00 97.38 84 ILE A C 1
ATOM 608 O O . ILE A 1 84 ? -6.692 -3.169 19.245 1.00 97.38 84 ILE A O 1
ATOM 612 N N . ARG A 1 85 ? -6.970 -2.522 17.123 1.00 95.94 85 ARG A N 1
ATOM 613 C CA . ARG A 1 85 ? -8.399 -2.889 17.092 1.00 95.94 85 ARG A CA 1
ATOM 614 C C . ARG A 1 85 ? -8.624 -4.366 17.390 1.00 95.94 85 ARG A C 1
ATOM 616 O O . ARG A 1 85 ? -9.592 -4.691 18.078 1.00 95.94 85 ARG A O 1
ATOM 623 N N . ARG A 1 86 ? -7.762 -5.241 16.865 1.00 94.19 86 ARG A N 1
ATOM 624 C CA . ARG A 1 86 ? -7.845 -6.687 17.091 1.00 94.19 86 ARG A CA 1
ATOM 625 C C . ARG A 1 86 ? -7.467 -7.059 18.522 1.00 94.19 86 ARG A C 1
ATOM 627 O O . ARG A 1 86 ? -8.118 -7.927 19.088 1.00 94.19 86 ARG A O 1
ATOM 634 N N . TRP A 1 87 ? -6.481 -6.389 19.109 1.00 95.25 87 TRP A N 1
ATOM 635 C CA . TRP A 1 87 ? -6.093 -6.596 20.503 1.00 95.25 87 TRP A CA 1
ATOM 636 C C . TRP A 1 87 ? -7.190 -6.147 21.478 1.00 95.25 87 TRP A C 1
ATOM 638 O O . TRP A 1 87 ? -7.573 -6.902 22.366 1.00 95.25 87 TRP A O 1
ATOM 648 N N . LEU A 1 88 ? -7.781 -4.965 21.261 1.00 95.25 88 LEU A N 1
ATOM 649 C CA . LEU A 1 88 ? -8.851 -4.440 22.121 1.00 95.25 88 LEU A CA 1
ATOM 650 C C . LEU A 1 88 ? -10.171 -5.210 21.990 1.00 95.25 88 LEU A C 1
ATOM 652 O O . LEU A 1 88 ? -10.981 -5.196 22.919 1.00 95.25 88 LEU A O 1
ATOM 656 N N . ARG A 1 89 ? -10.437 -5.810 20.824 1.00 93.12 89 ARG A N 1
ATOM 657 C CA . ARG A 1 89 ? -11.643 -6.608 20.557 1.00 93.12 89 ARG A CA 1
ATOM 658 C C . ARG A 1 89 ? -11.295 -7.848 19.725 1.00 93.12 89 ARG A C 1
ATOM 660 O O . ARG A 1 89 ? -11.545 -7.856 18.513 1.00 93.12 89 ARG A O 1
ATOM 667 N N . PRO A 1 90 ? -10.739 -8.895 20.358 1.00 90.62 90 PRO A N 1
ATOM 668 C CA . PRO A 1 90 ? -10.378 -10.125 19.670 1.00 90.62 90 PRO A CA 1
ATOM 669 C C . PRO A 1 90 ? -11.609 -10.778 19.046 1.00 90.62 90 PRO A C 1
ATOM 671 O O . PRO A 1 90 ? -12.667 -10.890 19.666 1.00 90.62 90 PRO A O 1
ATOM 674 N N . THR A 1 91 ? -11.479 -11.224 17.802 1.00 88.50 91 THR A N 1
ATOM 675 C CA . THR A 1 91 ? -12.548 -11.937 17.097 1.00 88.50 91 THR A CA 1
ATOM 676 C C . THR A 1 91 ? -12.318 -13.438 17.205 1.00 88.50 91 THR A C 1
ATOM 678 O O . THR A 1 91 ? -11.225 -13.897 16.887 1.00 88.50 91 THR A O 1
ATOM 681 N N . LYS A 1 92 ? -13.350 -14.222 17.545 1.00 89.81 92 LYS A N 1
ATOM 682 C CA . LYS A 1 92 ? -13.251 -15.697 17.576 1.00 89.81 92 LYS A CA 1
ATOM 683 C C . LYS A 1 92 ? -13.015 -16.329 16.197 1.00 89.81 92 LYS A C 1
ATOM 685 O O . LYS A 1 92 ? -12.536 -17.450 16.115 1.00 89.81 92 LYS A O 1
ATOM 690 N N . ARG A 1 93 ? -13.388 -15.637 15.114 1.00 91.94 93 ARG A N 1
ATOM 691 C CA . ARG A 1 93 ? -13.238 -16.105 13.729 1.00 91.94 93 ARG A CA 1
ATOM 692 C C . ARG A 1 93 ? -12.628 -15.010 12.863 1.00 91.94 93 ARG A C 1
ATOM 694 O O . ARG A 1 93 ? -13.097 -13.871 12.883 1.00 91.94 93 ARG A O 1
ATOM 701 N N . THR A 1 94 ? -11.615 -15.364 12.082 1.00 92.25 94 THR A N 1
ATOM 702 C CA . THR A 1 94 ? -10.983 -14.451 11.125 1.00 92.25 94 THR A CA 1
ATOM 703 C C . THR A 1 94 ? -11.816 -14.403 9.846 1.00 92.25 94 THR A C 1
ATOM 705 O O . THR A 1 94 ? -11.970 -15.406 9.162 1.00 92.25 94 THR A O 1
ATOM 708 N N . SER A 1 95 ? -12.366 -13.232 9.508 1.00 94.25 95 SER A N 1
ATOM 709 C CA . SER A 1 95 ? -13.043 -13.032 8.215 1.00 94.25 95 SER A CA 1
ATOM 710 C C . SER A 1 95 ? -12.059 -13.151 7.045 1.00 94.25 95 SER A C 1
ATOM 712 O O . SER A 1 95 ? -10.893 -12.801 7.213 1.00 94.25 95 SER A O 1
ATOM 714 N N . TRP A 1 96 ? -12.531 -13.493 5.845 1.00 95.81 96 TRP A N 1
ATOM 715 C CA . TRP A 1 96 ? -11.702 -13.576 4.633 1.00 95.81 96 TRP A CA 1
ATOM 716 C C . TRP A 1 96 ? -10.881 -12.301 4.356 1.00 95.81 96 TRP A C 1
ATOM 718 O O . TRP A 1 96 ? -9.695 -12.382 4.067 1.00 95.81 96 TRP A O 1
ATOM 728 N N . HIS A 1 97 ? -11.459 -11.108 4.540 1.00 95.38 97 HIS A N 1
ATOM 729 C CA . HIS A 1 97 ? -10.738 -9.841 4.348 1.00 95.38 97 HIS A CA 1
ATOM 730 C C . HIS A 1 97 ? -9.603 -9.672 5.367 1.00 95.38 97 HIS A C 1
ATOM 732 O O . HIS A 1 97 ? -8.527 -9.172 5.047 1.00 95.38 97 HIS A O 1
ATOM 738 N N . ALA A 1 98 ? -9.858 -10.094 6.606 1.00 94.88 98 ALA A N 1
ATOM 739 C CA . ALA A 1 98 ? -8.882 -10.054 7.684 1.00 94.88 98 ALA A CA 1
ATOM 740 C C . ALA A 1 98 ? -7.773 -11.097 7.483 1.00 94.88 98 ALA A C 1
ATOM 742 O O . ALA A 1 98 ? -6.631 -10.828 7.836 1.00 94.88 98 ALA A O 1
ATOM 743 N N . PHE A 1 99 ? -8.107 -12.256 6.914 1.00 96.06 99 PHE A N 1
ATOM 744 C CA . PHE A 1 99 ? -7.140 -13.270 6.510 1.00 96.06 99 PHE A CA 1
ATOM 745 C C . PHE A 1 99 ? -6.259 -12.761 5.363 1.00 96.06 99 PHE A C 1
ATOM 747 O O . PHE A 1 99 ? -5.044 -12.790 5.499 1.00 96.06 99 PHE A O 1
ATOM 754 N N . ALA A 1 100 ? -6.850 -12.190 4.306 1.00 97.38 100 ALA A N 1
ATOM 755 C CA . ALA A 1 100 ? -6.108 -11.592 3.194 1.00 97.38 100 ALA A CA 1
ATOM 756 C C . ALA A 1 100 ? -5.131 -10.501 3.667 1.00 97.38 100 ALA A C 1
ATOM 758 O O . ALA A 1 100 ? -3.983 -10.481 3.244 1.00 97.38 100 ALA A O 1
ATOM 759 N N . GLY A 1 101 ? -5.554 -9.646 4.607 1.00 96.81 101 GLY A N 1
ATOM 760 C CA . GLY A 1 101 ? -4.678 -8.627 5.194 1.00 96.81 101 GLY A CA 1
ATOM 761 C C . GLY A 1 101 ? -3.510 -9.220 5.987 1.00 96.81 101 GLY A C 1
ATOM 762 O O . GLY A 1 101 ? -2.388 -8.751 5.855 1.00 96.81 101 GLY A O 1
ATOM 763 N N . LEU A 1 102 ? -3.745 -10.275 6.775 1.00 96.12 102 LEU A N 1
ATOM 764 C CA . LEU A 1 102 ? -2.673 -10.966 7.504 1.00 96.12 102 LEU A CA 1
ATOM 765 C C . LEU A 1 102 ? -1.705 -11.683 6.557 1.00 96.12 102 LEU A C 1
ATOM 767 O O . LEU A 1 102 ? -0.499 -11.605 6.760 1.00 96.12 102 LEU A O 1
ATOM 771 N N . ALA A 1 103 ? -2.228 -12.338 5.518 1.00 96.12 103 ALA A N 1
ATOM 772 C CA . ALA A 1 103 ? -1.429 -13.003 4.495 1.00 96.12 103 ALA A CA 1
ATOM 773 C C . ALA A 1 103 ? -0.578 -12.009 3.687 1.00 96.12 103 ALA A C 1
ATOM 775 O O . ALA A 1 103 ? 0.524 -12.349 3.272 1.00 96.12 103 ALA A O 1
ATOM 776 N N . LEU A 1 104 ? -1.057 -10.775 3.499 1.00 97.56 104 LEU A N 1
ATOM 777 C CA . LEU A 1 104 ? -0.314 -9.720 2.813 1.00 97.56 104 LEU A CA 1
ATOM 778 C C . LEU A 1 104 ? 0.874 -9.185 3.608 1.00 97.56 104 LEU A C 1
ATOM 780 O O . LEU A 1 104 ? 1.840 -8.780 2.983 1.00 97.56 104 LEU A O 1
ATOM 784 N N . ILE A 1 105 ? 0.840 -9.167 4.944 1.00 97.00 105 ILE A N 1
ATOM 785 C CA . ILE A 1 105 ? 1.915 -8.562 5.755 1.00 97.00 105 ILE A CA 1
ATOM 786 C C . ILE A 1 105 ? 3.309 -9.120 5.407 1.00 97.00 105 ILE A C 1
ATOM 788 O O . ILE A 1 105 ? 4.175 -8.320 5.048 1.00 97.00 105 ILE A O 1
ATOM 792 N N . PRO A 1 106 ? 3.561 -10.445 5.470 1.00 96.38 106 PRO A N 1
ATOM 793 C CA . PRO A 1 106 ? 4.887 -10.978 5.158 1.00 96.38 106 PRO A CA 1
ATOM 794 C C . PRO A 1 106 ? 5.252 -10.800 3.679 1.00 96.38 106 PRO A C 1
ATOM 796 O O . PRO A 1 106 ? 6.406 -10.523 3.363 1.00 96.38 106 PRO A O 1
ATOM 799 N N . VAL A 1 107 ? 4.272 -10.899 2.775 1.00 96.75 107 VAL A N 1
ATOM 800 C CA . VAL A 1 107 ? 4.490 -10.749 1.329 1.00 96.75 107 VAL A CA 1
ATOM 801 C C . VAL A 1 107 ? 4.838 -9.297 0.989 1.00 96.75 107 VAL A C 1
ATOM 803 O O . VAL A 1 107 ? 5.818 -9.042 0.309 1.00 96.75 107 VAL A O 1
ATOM 806 N N . VAL A 1 108 ? 4.123 -8.307 1.518 1.00 97.44 108 VAL A N 1
ATOM 807 C CA . VAL A 1 108 ? 4.452 -6.887 1.318 1.00 97.44 108 VAL A CA 1
ATOM 808 C C . VAL A 1 108 ? 5.817 -6.557 1.919 1.00 97.44 108 VAL A C 1
ATOM 810 O O . VAL A 1 108 ? 6.608 -5.881 1.267 1.00 97.44 108 VAL A O 1
ATOM 813 N N . ALA A 1 109 ? 6.132 -7.062 3.116 1.00 96.88 109 ALA A N 1
ATOM 814 C CA . ALA A 1 109 ? 7.440 -6.846 3.734 1.00 96.88 109 ALA A CA 1
ATOM 815 C C . ALA A 1 109 ? 8.582 -7.393 2.862 1.00 96.88 109 ALA A C 1
ATOM 817 O O . ALA A 1 109 ? 9.580 -6.706 2.645 1.00 96.88 109 ALA A O 1
ATOM 818 N N . TRP A 1 110 ? 8.415 -8.595 2.307 1.00 96.50 110 TRP A N 1
ATOM 819 C CA . TRP A 1 110 ? 9.389 -9.181 1.388 1.00 96.50 110 TRP A CA 1
ATOM 820 C C . TRP A 1 110 ? 9.487 -8.406 0.066 1.00 96.50 110 TRP A C 1
ATOM 822 O O . TRP A 1 110 ? 10.588 -8.138 -0.409 1.00 96.50 110 TRP A O 1
ATOM 832 N N . HIS A 1 111 ? 8.354 -7.970 -0.494 1.00 96.38 111 HIS A N 1
ATOM 833 C CA . HIS A 1 111 ? 8.303 -7.174 -1.724 1.00 96.38 111 HIS A CA 1
ATOM 834 C C . HIS A 1 111 ? 9.083 -5.869 -1.565 1.00 96.38 111 HIS A C 1
ATOM 836 O O . HIS A 1 111 ? 9.935 -5.549 -2.391 1.00 96.38 111 HIS A O 1
ATOM 842 N N . VAL A 1 112 ? 8.823 -5.163 -0.466 1.00 95.56 112 VAL A N 1
ATOM 843 C CA .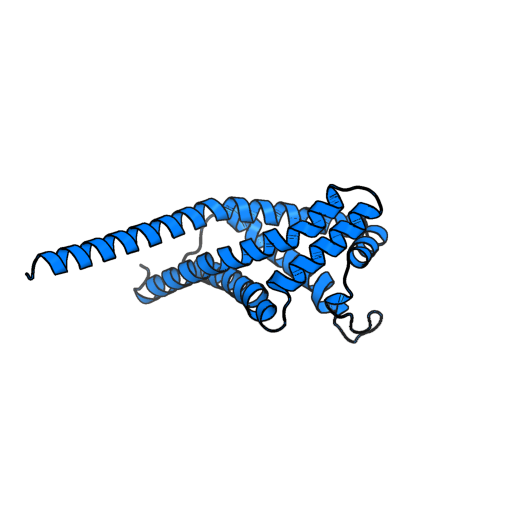 VAL A 1 112 ? 9.517 -3.943 -0.059 1.00 95.56 112 VAL A CA 1
ATOM 844 C C . VAL A 1 112 ? 11.009 -4.195 0.154 1.00 95.56 112 VAL A C 1
ATOM 846 O O . VAL A 1 112 ? 11.838 -3.395 -0.272 1.00 95.56 112 VAL A O 1
ATOM 849 N N . CYS A 1 113 ? 11.370 -5.305 0.797 1.00 93.38 113 CYS A N 1
ATOM 850 C CA . CYS A 1 113 ? 12.767 -5.656 1.010 1.00 93.38 113 CYS A CA 1
ATOM 851 C C . CYS A 1 113 ? 13.506 -5.769 -0.330 1.00 93.38 113 CYS A C 1
ATOM 853 O O . CYS A 1 113 ? 14.500 -5.079 -0.537 1.00 93.38 113 CYS A O 1
ATOM 855 N N . LEU A 1 114 ? 12.972 -6.556 -1.266 1.00 91.62 114 LEU A N 1
ATOM 856 C CA . LEU A 1 114 ? 13.627 -6.817 -2.549 1.00 91.62 114 LEU A CA 1
ATOM 857 C C . LEU A 1 114 ? 13.590 -5.634 -3.522 1.00 91.62 114 LEU A C 1
ATOM 859 O O . LEU A 1 114 ? 14.572 -5.406 -4.214 1.00 91.62 114 LEU A O 1
ATOM 863 N N . ASN A 1 115 ? 12.492 -4.877 -3.563 1.00 91.62 115 ASN A N 1
ATOM 864 C CA . ASN A 1 115 ? 12.278 -3.832 -4.575 1.00 91.62 115 ASN A CA 1
ATOM 865 C C . ASN A 1 115 ? 12.515 -2.408 -4.048 1.00 91.62 115 ASN A C 1
ATOM 867 O O . ASN A 1 115 ? 12.330 -1.435 -4.779 1.00 91.62 115 ASN A O 1
ATOM 871 N N . ARG A 1 116 ? 12.884 -2.255 -2.771 1.00 90.56 116 ARG A N 1
ATOM 872 C CA . ARG A 1 116 ? 13.175 -0.946 -2.173 1.00 90.56 116 ARG A CA 1
ATOM 873 C C . ARG A 1 116 ? 14.424 -0.977 -1.315 1.00 90.56 116 ARG A C 1
ATOM 875 O O . ARG A 1 116 ? 15.351 -0.232 -1.587 1.00 90.56 116 ARG A O 1
ATOM 882 N N . LEU A 1 117 ? 14.453 -1.819 -0.286 1.00 90.12 117 LEU A N 1
ATOM 883 C CA . LEU A 1 117 ? 15.484 -1.717 0.749 1.00 90.12 117 LEU A CA 1
ATOM 884 C C . LEU A 1 117 ? 16.822 -2.305 0.299 1.00 90.12 117 LEU A C 1
ATOM 886 O O . LEU A 1 117 ? 17.841 -1.639 0.433 1.00 90.12 117 LEU A O 1
ATOM 890 N N . VAL A 1 118 ? 16.822 -3.522 -0.251 1.00 89.62 118 VAL A N 1
ATOM 891 C CA . VAL A 1 118 ? 18.036 -4.230 -0.688 1.00 89.62 118 VAL A CA 1
ATOM 892 C C . VAL A 1 118 ? 18.772 -3.473 -1.797 1.00 89.62 118 VAL A C 1
ATOM 894 O O . VAL A 1 118 ? 19.976 -3.264 -1.633 1.00 89.62 118 VAL A O 1
ATOM 897 N N . PRO A 1 119 ? 18.114 -2.991 -2.871 1.00 88.31 119 PRO A N 1
ATOM 898 C CA . PRO A 1 119 ? 18.839 -2.307 -3.937 1.00 88.31 119 PRO A CA 1
ATOM 899 C C . PRO A 1 119 ? 19.459 -0.969 -3.514 1.00 88.31 119 PRO A C 1
ATOM 901 O O . PRO A 1 119 ? 20.455 -0.550 -4.094 1.00 88.31 119 PRO A O 1
ATOM 904 N N . MET A 1 120 ? 18.916 -0.329 -2.473 1.00 84.12 120 MET A N 1
ATOM 905 C CA . MET A 1 120 ? 19.473 0.901 -1.896 1.00 84.12 120 MET A CA 1
ATOM 906 C C . MET A 1 120 ? 20.678 0.658 -0.984 1.00 84.12 120 MET A C 1
ATOM 908 O O . MET A 1 120 ? 21.349 1.614 -0.583 1.00 84.12 120 MET A O 1
ATOM 912 N N . THR A 1 121 ? 20.940 -0.595 -0.598 1.00 82.94 121 THR A N 1
ATOM 913 C CA . TH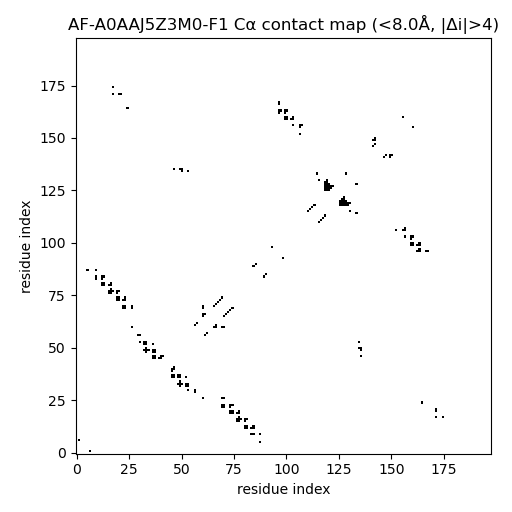R A 1 121 ? 22.066 -0.892 0.290 1.00 82.94 121 THR A CA 1
ATOM 914 C C . THR A 1 121 ? 23.406 -0.661 -0.406 1.00 82.94 121 THR A C 1
ATOM 916 O O . THR A 1 121 ? 23.535 -0.770 -1.621 1.00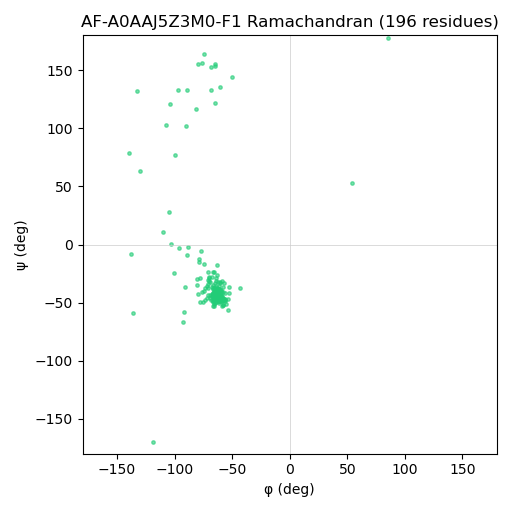 82.94 121 THR A O 1
ATOM 919 N N . SER A 1 122 ? 24.423 -0.354 0.399 1.00 79.44 122 SER A N 1
ATOM 920 C CA . SER A 1 122 ? 25.813 -0.171 -0.037 1.00 79.44 122 SER A CA 1
ATOM 921 C C . SER A 1 122 ? 26.562 -1.473 -0.311 1.00 79.44 122 SER A C 1
ATOM 923 O O . SER A 1 122 ? 27.739 -1.454 -0.672 1.00 79.44 122 SER A O 1
ATOM 925 N N . ARG A 1 123 ? 25.939 -2.619 -0.020 1.00 75.81 123 ARG A N 1
ATOM 926 C CA . ARG A 1 123 ? 26.627 -3.907 0.051 1.00 75.81 123 ARG A CA 1
ATOM 927 C C . ARG A 1 123 ? 26.622 -4.574 -1.316 1.00 75.81 123 ARG A C 1
ATOM 929 O O . ARG A 1 123 ? 25.574 -4.722 -1.935 1.00 75.81 123 ARG A O 1
ATOM 936 N N . ALA A 1 124 ? 27.789 -5.062 -1.729 1.00 67.31 124 ALA A N 1
ATOM 937 C CA . ALA A 1 124 ? 27.918 -5.888 -2.923 1.00 67.31 124 ALA A CA 1
ATOM 938 C C . ALA A 1 124 ? 26.896 -7.054 -2.918 1.00 67.31 124 ALA A C 1
ATOM 940 O O . ALA A 1 124 ? 26.616 -7.610 -1.851 1.00 67.31 124 ALA A O 1
ATOM 941 N N . PRO A 1 125 ? 26.350 -7.449 -4.087 1.00 67.25 125 PRO A N 1
ATOM 942 C CA . PRO A 1 125 ? 26.746 -7.011 -5.429 1.00 67.25 125 PRO A CA 1
ATOM 943 C C . PRO A 1 125 ? 26.042 -5.739 -5.944 1.00 67.25 125 PRO A C 1
ATOM 945 O O . PRO A 1 125 ? 26.353 -5.311 -7.050 1.00 67.25 125 PRO A O 1
ATOM 948 N N . ILE A 1 126 ? 25.111 -5.133 -5.191 1.00 62.62 126 ILE A N 1
ATOM 949 C CA . ILE A 1 126 ? 24.302 -3.990 -5.659 1.00 62.62 126 ILE A CA 1
ATOM 950 C C . ILE A 1 126 ? 24.833 -2.692 -5.031 1.00 62.62 126 ILE A C 1
ATOM 952 O O . ILE A 1 126 ? 24.892 -2.565 -3.814 1.00 62.62 126 ILE A O 1
ATOM 956 N N . ALA A 1 127 ? 25.254 -1.734 -5.861 1.00 63.91 127 ALA A N 1
ATOM 957 C CA . ALA A 1 127 ? 25.950 -0.521 -5.429 1.00 63.91 127 ALA A CA 1
ATOM 958 C C . ALA A 1 127 ? 25.010 0.695 -5.355 1.00 63.91 127 ALA A C 1
ATOM 960 O O . ALA A 1 127 ? 25.060 1.556 -6.226 1.00 63.91 127 ALA A O 1
ATOM 961 N N . HIS A 1 128 ? 24.177 0.784 -4.309 1.00 71.38 128 HIS A N 1
ATOM 962 C CA . HIS A 1 128 ? 23.353 1.974 -4.037 1.00 71.38 128 HIS A CA 1
ATOM 963 C C . HIS A 1 128 ? 22.461 2.431 -5.202 1.00 71.38 128 HIS A C 1
ATOM 965 O O . HIS A 1 128 ? 22.477 3.604 -5.576 1.00 71.38 128 HIS A O 1
ATOM 971 N N . LEU A 1 129 ? 21.645 1.532 -5.754 1.00 79.00 129 LEU A N 1
ATOM 972 C CA . LEU A 1 129 ? 20.689 1.947 -6.775 1.00 79.00 129 LEU A CA 1
ATOM 973 C C . LEU A 1 129 ? 19.665 2.903 -6.159 1.00 79.00 129 LEU A C 1
ATOM 975 O O . LEU A 1 129 ? 18.957 2.581 -5.196 1.00 79.00 129 LEU A O 1
ATOM 979 N N . SER A 1 130 ? 19.591 4.094 -6.733 1.00 75.94 130 SER A N 1
ATOM 980 C CA . SER A 1 130 ? 18.560 5.067 -6.427 1.00 75.94 130 SER A CA 1
ATOM 981 C C . SER A 1 130 ? 17.184 4.531 -6.852 1.00 75.94 130 SER A C 1
ATOM 983 O O . SER A 1 130 ? 17.074 3.747 -7.800 1.00 75.94 130 SER A O 1
ATOM 985 N N . PRO A 1 131 ? 16.092 4.992 -6.213 1.00 72.06 131 PRO A N 1
ATOM 986 C CA . PRO A 1 131 ? 14.725 4.751 -6.679 1.00 72.06 131 PRO A CA 1
ATOM 987 C C . PRO A 1 131 ? 14.526 4.911 -8.187 1.00 72.06 131 PRO A C 1
ATOM 989 O O . PRO A 1 131 ? 13.735 4.182 -8.778 1.00 72.06 131 PRO A O 1
ATOM 992 N N . SER A 1 132 ? 15.213 5.890 -8.783 1.00 73.44 132 SER A N 1
ATOM 993 C CA . SER A 1 132 ? 15.130 6.250 -10.196 1.00 73.44 132 SER A CA 1
ATOM 994 C C . SER A 1 132 ? 15.696 5.184 -11.133 1.00 73.44 132 SER A C 1
ATOM 996 O O . SER A 1 132 ? 15.216 5.064 -12.260 1.00 73.44 132 SER A O 1
ATOM 998 N N . GLU A 1 133 ? 16.653 4.386 -10.665 1.00 80.44 133 GLU A N 1
ATOM 999 C CA . GLU A 1 133 ? 17.365 3.376 -11.458 1.00 80.44 133 GLU A CA 1
ATOM 1000 C C . GLU A 1 133 ? 16.677 2.001 -11.439 1.00 80.44 133 GLU A C 1
ATOM 1002 O O . GLU A 1 133 ? 17.053 1.115 -12.198 1.00 80.44 133 GLU A O 1
ATOM 1007 N N . LEU A 1 134 ? 15.651 1.807 -10.599 1.00 87.00 134 LEU A N 1
ATOM 1008 C CA . LEU A 1 134 ? 14.919 0.538 -10.490 1.00 87.00 134 LEU A CA 1
ATOM 1009 C C . LEU A 1 134 ? 13.722 0.472 -11.438 1.00 87.00 134 LEU A C 1
ATOM 1011 O O . LEU A 1 134 ? 12.669 1.030 -11.132 1.00 87.00 134 LEU A O 1
ATOM 1015 N N . ASP A 1 135 ? 13.857 -0.235 -12.553 1.00 91.56 135 ASP A N 1
ATOM 1016 C CA . ASP A 1 135 ? 12.830 -0.340 -13.589 1.00 91.56 135 ASP A CA 1
ATOM 1017 C C . ASP A 1 135 ? 12.327 -1.776 -13.827 1.00 91.56 135 ASP A C 1
ATOM 1019 O O . ASP A 1 135 ? 12.600 -2.699 -13.051 1.00 91.56 135 ASP A O 1
ATOM 1023 N N . MET A 1 136 ? 11.546 -1.978 -14.893 1.00 92.12 136 MET A N 1
ATOM 1024 C CA . MET A 1 136 ? 11.027 -3.303 -15.238 1.00 92.12 136 MET A CA 1
ATOM 1025 C C . MET A 1 136 ? 12.130 -4.312 -15.584 1.00 92.12 136 MET A C 1
ATOM 1027 O O . MET A 1 136 ? 11.872 -5.515 -15.501 1.00 92.12 136 MET A O 1
ATOM 1031 N N . ALA A 1 137 ? 13.360 -3.883 -15.895 1.00 91.06 137 ALA A N 1
ATOM 1032 C CA . ALA A 1 137 ? 14.479 -4.801 -16.092 1.00 91.06 137 ALA A CA 1
ATOM 1033 C C . ALA A 1 137 ? 14.870 -5.495 -14.779 1.00 91.06 137 ALA A C 1
ATOM 1035 O O . ALA A 1 137 ? 15.160 -6.691 -14.789 1.00 91.06 137 ALA A O 1
ATOM 1036 N N . HIS A 1 138 ? 14.793 -4.799 -13.637 1.00 91.25 138 HIS A N 1
ATOM 1037 C CA . HIS A 1 138 ? 15.020 -5.410 -12.321 1.00 91.25 138 HIS A CA 1
ATOM 1038 C C . HIS A 1 138 ? 14.002 -6.525 -12.031 1.00 91.25 138 HIS A C 1
ATOM 1040 O O . HIS A 1 138 ? 14.364 -7.636 -11.633 1.00 91.25 138 HIS A O 1
ATOM 1046 N N . VAL A 1 139 ? 12.721 -6.251 -12.293 1.00 92.38 139 VAL A N 1
ATOM 1047 C CA . VAL A 1 139 ? 11.637 -7.234 -12.141 1.00 92.38 139 VAL A CA 1
ATOM 1048 C C . VAL A 1 139 ? 11.826 -8.403 -13.115 1.00 92.38 139 VAL A C 1
ATOM 1050 O O . VAL A 1 139 ? 11.701 -9.568 -12.723 1.00 92.38 139 VAL A O 1
ATOM 1053 N N . GLY A 1 140 ? 12.178 -8.099 -14.366 1.00 92.44 140 GLY A N 1
ATOM 1054 C CA . GLY A 1 140 ? 12.464 -9.075 -15.414 1.00 92.44 140 GLY A CA 1
ATOM 1055 C C . GLY A 1 140 ? 13.621 -10.007 -15.057 1.00 92.44 140 GLY A C 1
ATOM 1056 O O . GLY A 1 140 ? 13.487 -11.219 -15.208 1.00 92.44 140 GLY A O 1
ATOM 1057 N N . ALA A 1 141 ? 14.712 -9.481 -14.497 1.00 92.06 141 ALA A N 1
ATOM 1058 C CA . ALA A 1 141 ? 15.848 -10.282 -14.045 1.00 92.06 141 ALA A CA 1
ATOM 1059 C C . ALA A 1 141 ? 15.438 -11.305 -12.971 1.00 92.06 141 ALA A C 1
ATOM 1061 O O . ALA A 1 141 ? 15.844 -12.468 -13.026 1.00 92.06 141 ALA A O 1
ATOM 1062 N N . GLY A 1 142 ? 14.575 -10.911 -12.027 1.00 92.06 142 GLY A N 1
ATOM 1063 C CA . GLY A 1 142 ? 14.020 -11.826 -11.026 1.00 92.06 142 GLY A CA 1
ATOM 1064 C C . GLY A 1 142 ? 13.130 -12.917 -11.634 1.00 92.06 142 GLY A C 1
ATOM 1065 O O . GLY A 1 142 ? 13.197 -14.075 -11.210 1.00 92.06 142 GLY A O 1
ATOM 1066 N N . LEU A 1 143 ? 12.317 -12.571 -12.638 1.00 93.94 143 LEU A N 1
ATOM 1067 C CA . LEU A 1 143 ? 11.479 -13.525 -13.378 1.00 93.94 143 LEU A CA 1
ATOM 1068 C C . LEU A 1 143 ? 12.304 -14.477 -14.255 1.00 93.94 143 LEU A C 1
ATOM 1070 O O . LEU A 1 143 ? 11.914 -15.626 -14.420 1.00 93.94 143 LEU A O 1
ATOM 1074 N N . GLN A 1 144 ? 13.440 -14.038 -14.793 1.00 95.69 144 GLN A N 1
ATOM 1075 C CA . GLN A 1 144 ? 14.341 -14.892 -15.573 1.00 95.69 144 GLN A CA 1
ATOM 1076 C C . GLN A 1 144 ? 15.161 -15.828 -14.679 1.00 95.69 144 GLN A C 1
ATOM 1078 O O . GLN A 1 144 ? 15.327 -17.001 -15.003 1.00 95.69 144 GLN A O 1
ATOM 1083 N N . THR A 1 145 ? 15.647 -15.327 -13.541 1.00 96.38 145 THR A N 1
ATOM 1084 C CA . THR A 1 145 ? 16.544 -16.083 -12.651 1.00 96.38 145 THR A CA 1
ATOM 1085 C C . THR A 1 145 ? 15.780 -17.070 -11.767 1.00 96.38 145 THR A C 1
ATOM 1087 O O . THR A 1 145 ? 16.198 -18.214 -11.601 1.00 96.38 145 THR A O 1
ATOM 1090 N N . PHE A 1 146 ? 14.641 -16.651 -11.206 1.00 96.50 146 PHE A N 1
ATOM 1091 C CA . PHE A 1 146 ? 13.826 -17.462 -10.296 1.00 96.50 146 PHE A CA 1
ATOM 1092 C C . PHE A 1 146 ? 12.351 -17.470 -10.732 1.00 96.50 146 PHE A C 1
ATOM 1094 O O . PHE A 1 146 ? 11.487 -17.001 -9.986 1.00 96.50 146 PHE A O 1
ATOM 1101 N N . PRO A 1 147 ? 12.022 -18.003 -11.924 1.00 96.50 147 PRO A N 1
ATOM 1102 C CA . PRO A 1 147 ? 10.722 -17.809 -12.571 1.00 96.50 147 PRO A CA 1
ATOM 1103 C C . PRO A 1 147 ? 9.542 -18.221 -11.699 1.00 96.50 147 PRO A C 1
ATOM 1105 O O . PRO A 1 147 ? 8.641 -17.421 -11.468 1.00 96.50 147 PRO A O 1
ATOM 1108 N N . ILE A 1 148 ? 9.564 -19.437 -11.150 1.00 97.38 148 ILE A N 1
ATOM 1109 C CA . ILE A 1 148 ? 8.449 -19.966 -10.354 1.00 97.38 148 ILE A CA 1
ATOM 1110 C C . ILE A 1 148 ? 8.281 -19.168 -9.059 1.00 97.38 148 ILE A C 1
ATOM 1112 O O . ILE A 1 148 ? 7.159 -18.822 -8.691 1.00 97.38 148 ILE A O 1
ATOM 1116 N N . VAL A 1 149 ? 9.385 -18.858 -8.374 1.00 95.69 149 VAL A N 1
ATOM 1117 C CA . VAL A 1 149 ? 9.360 -18.148 -7.088 1.00 95.69 149 VAL A CA 1
ATOM 1118 C C . VAL A 1 149 ? 8.858 -16.722 -7.287 1.00 95.69 149 VAL A C 1
ATOM 1120 O O . VAL A 1 149 ? 7.887 -16.319 -6.647 1.00 95.69 149 VAL A O 1
ATOM 1123 N N . THR A 1 150 ? 9.473 -15.982 -8.209 1.00 94.38 150 THR A N 1
ATOM 1124 C CA . THR A 1 150 ? 9.134 -14.587 -8.496 1.00 94.38 150 THR A CA 1
ATOM 1125 C C . THR A 1 150 ? 7.704 -14.467 -9.022 1.00 94.38 150 THR A C 1
ATOM 1127 O O . THR A 1 150 ? 6.939 -13.632 -8.537 1.00 94.38 150 THR A O 1
ATOM 1130 N N . TRP A 1 151 ? 7.297 -15.344 -9.947 1.00 94.94 151 TRP A N 1
ATOM 1131 C CA . TRP A 1 151 ? 5.931 -15.366 -10.471 1.00 94.94 151 TRP A CA 1
ATOM 1132 C C . TRP A 1 151 ? 4.899 -15.680 -9.384 1.00 94.94 151 TRP A C 1
ATOM 1134 O O . TRP A 1 151 ? 3.903 -14.965 -9.258 1.00 94.94 151 TRP A O 1
ATOM 1144 N N . SER A 1 152 ? 5.142 -16.706 -8.560 1.00 96.00 152 SER A N 1
ATOM 1145 C CA . SER A 1 152 ? 4.219 -17.088 -7.480 1.00 96.00 152 SER A CA 1
ATOM 1146 C C . SER A 1 152 ? 4.071 -15.964 -6.462 1.00 96.00 152 SER A C 1
ATOM 1148 O O . 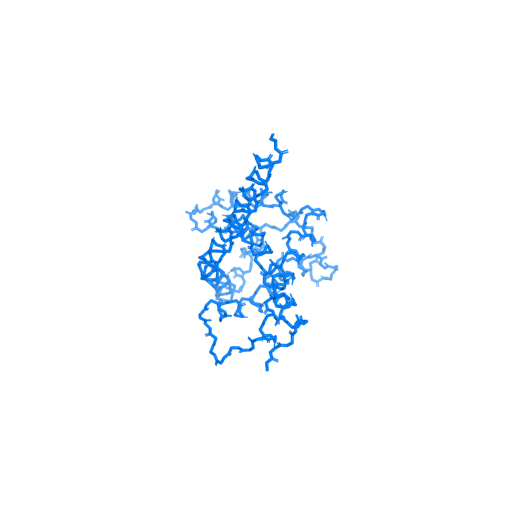SER A 1 152 ? 2.965 -15.662 -6.014 1.00 96.00 152 SER A O 1
ATOM 1150 N N . PHE A 1 153 ? 5.181 -15.309 -6.129 1.00 96.19 153 PHE A N 1
ATOM 1151 C CA . PHE A 1 153 ? 5.205 -14.207 -5.186 1.00 96.19 153 PHE A CA 1
ATOM 1152 C C . PHE A 1 153 ? 4.439 -12.979 -5.699 1.00 96.19 153 PHE A C 1
ATOM 1154 O O . PHE A 1 153 ? 3.579 -12.460 -4.985 1.00 96.19 153 PHE A O 1
ATOM 1161 N N . TYR A 1 154 ? 4.681 -12.543 -6.941 1.00 94.94 154 TYR A N 1
ATOM 1162 C CA . TYR A 1 154 ? 3.939 -11.419 -7.522 1.00 94.94 154 TYR A CA 1
ATOM 1163 C C . TYR A 1 154 ? 2.463 -11.744 -7.741 1.00 94.94 154 TYR A C 1
ATOM 1165 O O . TYR A 1 154 ? 1.610 -10.894 -7.478 1.00 94.94 154 TYR A O 1
ATOM 1173 N N . THR A 1 155 ? 2.144 -12.977 -8.140 1.00 94.06 155 THR A N 1
ATOM 1174 C CA . THR A 1 155 ? 0.755 -13.434 -8.276 1.00 94.06 155 THR A CA 1
ATOM 1175 C C . THR A 1 155 ? 0.041 -13.391 -6.930 1.00 94.06 155 THR A C 1
ATOM 1177 O O . THR A 1 155 ? -1.055 -12.836 -6.837 1.00 94.06 155 THR A O 1
ATOM 1180 N N . TRP A 1 156 ? 0.670 -13.898 -5.864 1.00 96.19 156 TRP A N 1
ATOM 1181 C CA . TRP A 1 156 ? 0.118 -13.803 -4.513 1.00 96.19 156 TRP A CA 1
ATOM 1182 C C . TRP A 1 156 ? -0.084 -12.338 -4.123 1.00 96.19 156 TRP A C 1
ATOM 1184 O O . TRP A 1 156 ? -1.200 -11.957 -3.765 1.00 96.19 156 TRP A O 1
ATOM 1194 N N . LEU A 1 157 ? 0.948 -11.501 -4.235 1.00 96.69 157 LEU A N 1
ATOM 1195 C CA . LEU A 1 157 ? 0.869 -10.087 -3.870 1.00 96.69 157 LEU A CA 1
ATOM 1196 C C . LEU A 1 157 ? -0.299 -9.379 -4.579 1.00 96.69 157 LEU A C 1
ATOM 1198 O O . LEU A 1 157 ? -1.103 -8.718 -3.917 1.00 96.69 157 LEU A O 1
ATOM 1202 N N . CYS A 1 158 ? -0.445 -9.584 -5.891 1.00 95.00 158 CYS A N 1
ATOM 1203 C CA . CYS A 1 158 ? -1.520 -8.989 -6.685 1.00 95.00 158 CYS A CA 1
ATOM 1204 C C . CYS A 1 158 ? -2.902 -9.511 -6.271 1.00 95.00 158 CYS A C 1
ATOM 1206 O O . CYS A 1 158 ? -3.805 -8.718 -5.995 1.00 95.00 158 CYS A O 1
ATOM 1208 N N . VAL A 1 159 ? -3.080 -10.834 -6.183 1.00 93.81 159 VAL A N 1
ATOM 1209 C CA . VAL A 1 159 ? -4.382 -11.449 -5.869 1.00 93.81 159 VAL A CA 1
ATOM 1210 C C . VAL A 1 159 ? -4.814 -11.124 -4.443 1.00 93.81 159 VAL A C 1
ATOM 1212 O O . VAL A 1 159 ? -5.936 -10.661 -4.227 1.00 93.81 159 VAL A O 1
ATOM 1215 N N . ALA A 1 160 ? -3.940 -11.317 -3.453 1.00 95.94 160 ALA A N 1
ATOM 1216 C CA . ALA A 1 160 ? -4.272 -11.009 -2.066 1.00 95.94 160 ALA A CA 1
ATOM 1217 C C . ALA A 1 160 ? -4.501 -9.504 -1.869 1.00 95.94 160 ALA A C 1
ATOM 1219 O O . ALA A 1 160 ? -5.432 -9.129 -1.151 1.00 95.94 160 ALA A O 1
ATOM 1220 N N . GLY A 1 161 ? -3.721 -8.655 -2.550 1.00 96.62 161 GLY A N 1
ATOM 1221 C CA . GLY A 1 161 ? -3.890 -7.201 -2.574 1.00 96.62 161 GLY A CA 1
ATOM 1222 C C . GLY A 1 161 ? -5.270 -6.802 -3.086 1.00 96.62 161 GLY A C 1
ATOM 1223 O O . GLY A 1 161 ? -6.015 -6.103 -2.393 1.00 96.62 161 GLY A O 1
ATOM 1224 N N . ALA A 1 162 ? -5.654 -7.326 -4.252 1.00 95.06 162 ALA A N 1
ATOM 1225 C CA . ALA A 1 162 ? -6.959 -7.088 -4.859 1.00 95.06 162 ALA A CA 1
ATOM 1226 C C . ALA A 1 162 ? -8.108 -7.578 -3.964 1.00 95.06 162 ALA A C 1
ATOM 1228 O O . ALA A 1 162 ? -9.037 -6.818 -3.681 1.00 95.06 162 ALA A O 1
ATOM 1229 N N . VAL A 1 163 ? -8.028 -8.808 -3.442 1.00 96.81 163 VAL A N 1
ATOM 1230 C CA . VAL A 1 163 ? -9.035 -9.365 -2.521 1.00 96.81 163 VAL A CA 1
ATOM 1231 C C . VAL A 1 163 ? -9.165 -8.495 -1.270 1.00 96.81 163 VAL A C 1
ATOM 1233 O O . VAL A 1 163 ? -10.279 -8.149 -0.861 1.00 96.81 163 VAL A O 1
ATOM 1236 N N . HIS A 1 164 ? -8.049 -8.095 -0.656 1.00 97.94 164 HIS A N 1
ATOM 1237 C CA . HIS A 1 164 ? -8.075 -7.259 0.539 1.00 97.94 164 HIS A CA 1
ATOM 1238 C C . HIS A 1 164 ? -8.712 -5.889 0.261 1.00 97.94 164 HIS A C 1
ATOM 1240 O O . HIS A 1 164 ? -9.591 -5.467 1.024 1.00 97.94 164 HIS A O 1
ATOM 1246 N N . MET A 1 165 ? -8.344 -5.249 -0.854 1.00 96.31 165 MET A N 1
ATOM 1247 C CA . MET A 1 165 ? -8.890 -3.965 -1.298 1.00 96.31 165 MET A CA 1
ATOM 1248 C C . MET A 1 165 ? -10.402 -4.045 -1.559 1.00 96.31 165 MET A C 1
ATOM 1250 O O . MET A 1 165 ? -11.168 -3.263 -0.985 1.00 96.31 165 MET A O 1
ATOM 1254 N N . VAL A 1 166 ? -10.859 -5.039 -2.330 1.00 96.56 166 VAL A N 1
ATOM 1255 C CA . VAL A 1 166 ? -12.287 -5.264 -2.626 1.00 96.56 166 VAL A CA 1
ATOM 1256 C C . VAL A 1 166 ? -13.084 -5.512 -1.341 1.00 96.56 166 VAL A C 1
ATOM 1258 O O . VAL A 1 166 ? -14.163 -4.949 -1.156 1.00 96.56 166 VAL A O 1
ATOM 1261 N N . GLY A 1 167 ? -12.538 -6.276 -0.390 1.00 96.25 167 GLY A N 1
ATOM 1262 C CA . GLY A 1 167 ? -13.174 -6.488 0.917 1.00 96.25 167 GLY A CA 1
ATOM 1263 C C . GLY A 1 167 ? -13.180 -5.281 1.849 1.00 96.25 167 GLY A C 1
ATOM 1264 O O . GLY A 1 167 ? -14.018 -5.198 2.759 1.00 96.25 167 GLY A O 1
ATOM 1265 N N . GLY A 1 168 ? -12.248 -4.350 1.650 1.00 95.69 168 GLY A N 1
ATOM 1266 C CA . GLY A 1 168 ? -12.151 -3.102 2.400 1.00 95.69 168 GLY A CA 1
ATOM 1267 C C . GLY A 1 168 ? -13.121 -2.032 1.899 1.00 95.69 168 GLY A C 1
ATOM 1268 O O . GLY A 1 168 ? -13.685 -1.288 2.708 1.00 95.69 168 GLY A O 1
ATOM 1269 N N . LEU A 1 169 ? -13.380 -1.987 0.590 1.00 95.00 169 LEU A N 1
ATOM 1270 C CA . LEU A 1 169 ? -14.103 -0.892 -0.060 1.00 95.00 169 LEU A CA 1
ATOM 1271 C C . LEU A 1 169 ? -15.520 -0.642 0.506 1.00 95.00 169 LEU A C 1
ATOM 1273 O O . LEU A 1 169 ? -15.821 0.505 0.859 1.00 95.00 169 LEU A O 1
ATOM 1277 N N . PRO A 1 170 ? -16.390 -1.654 0.720 1.00 95.44 170 PRO A N 1
ATOM 1278 C CA . PRO A 1 170 ? -17.704 -1.422 1.322 1.00 95.44 170 PRO A CA 1
ATOM 1279 C C . PRO A 1 170 ? -17.620 -0.877 2.752 1.00 95.44 170 PRO A C 1
ATOM 1281 O O . PRO A 1 170 ? -18.488 -0.111 3.179 1.00 95.44 170 PRO A O 1
ATOM 1284 N N . LYS A 1 171 ? -16.584 -1.257 3.512 1.00 92.62 171 LYS A N 1
ATOM 1285 C CA . LYS A 1 171 ? -16.379 -0.791 4.892 1.00 92.62 171 LYS A CA 1
ATOM 1286 C C . LYS A 1 171 ? -15.975 0.677 4.903 1.00 92.62 171 LYS A C 1
ATOM 1288 O O . LYS A 1 171 ? -16.545 1.448 5.678 1.00 92.62 171 LYS A O 1
ATOM 1293 N N . LEU A 1 172 ? -15.064 1.058 4.005 1.00 92.94 172 LEU A N 1
ATOM 1294 C CA . LEU A 1 172 ? -14.634 2.441 3.823 1.00 92.94 172 LEU A CA 1
ATOM 1295 C C . LEU A 1 172 ? -15.803 3.326 3.372 1.00 92.94 172 LEU A C 1
ATOM 1297 O O . LEU A 1 172 ? -16.098 4.328 4.024 1.00 92.94 172 LEU A O 1
ATOM 1301 N N . ARG A 1 173 ? -16.563 2.897 2.355 1.00 92.56 173 ARG A N 1
ATOM 1302 C CA . ARG A 1 173 ? -17.761 3.608 1.872 1.00 92.56 173 ARG A CA 1
ATOM 1303 C C . ARG A 1 173 ? -18.794 3.825 2.980 1.00 92.56 173 ARG A C 1
ATOM 1305 O O . ARG A 1 173 ? -19.280 4.939 3.164 1.00 92.56 173 ARG A O 1
ATOM 1312 N N . ARG A 1 174 ? -19.113 2.785 3.762 1.00 92.44 174 ARG A N 1
ATOM 1313 C CA . ARG A 1 174 ? -20.053 2.893 4.898 1.00 92.44 174 ARG A CA 1
ATOM 1314 C C . ARG A 1 174 ? -19.546 3.826 5.996 1.00 92.44 174 ARG A C 1
ATOM 1316 O O . ARG A 1 174 ? -20.360 4.366 6.745 1.00 92.44 174 ARG A O 1
ATOM 1323 N N . ARG A 1 175 ? -18.228 3.962 6.165 1.00 88.50 175 ARG A N 1
ATOM 1324 C CA . ARG A 1 175 ? -17.642 4.889 7.139 1.00 88.50 175 ARG A CA 1
ATOM 1325 C C . ARG A 1 175 ? -17.749 6.323 6.640 1.00 88.50 175 ARG A C 1
ATOM 1327 O O . ARG A 1 175 ? -18.260 7.154 7.380 1.00 88.50 175 ARG A O 1
ATOM 1334 N N . TYR A 1 176 ? -17.349 6.572 5.397 1.00 86.94 176 TYR A N 1
ATOM 1335 C CA . TYR A 1 176 ? -17.455 7.886 4.770 1.00 86.94 176 TYR A CA 1
ATOM 1336 C C . TYR A 1 176 ? -18.901 8.400 4.767 1.00 86.94 176 TYR A C 1
ATOM 1338 O O . TYR A 1 176 ? -19.158 9.508 5.228 1.00 86.94 176 TYR A O 1
ATOM 1346 N N . ALA A 1 177 ? -19.858 7.554 4.368 1.00 89.38 177 ALA A N 1
ATOM 1347 C CA . ALA A 1 177 ? -21.280 7.892 4.400 1.00 89.38 177 ALA A CA 1
ATOM 1348 C C . ALA A 1 177 ? -21.755 8.278 5.812 1.00 89.38 177 ALA A C 1
ATOM 1350 O O . ALA A 1 177 ? -22.396 9.308 5.981 1.00 89.38 177 ALA A O 1
ATOM 1351 N N . ARG A 1 178 ? -21.378 7.505 6.843 1.00 86.44 178 ARG A N 1
ATOM 1352 C CA . ARG A 1 178 ? -21.731 7.811 8.240 1.00 86.44 178 ARG A CA 1
ATOM 1353 C C . ARG A 1 178 ? -21.143 9.133 8.727 1.00 86.44 178 ARG A C 1
ATOM 1355 O O . ARG A 1 178 ? -21.850 9.894 9.378 1.00 86.44 178 ARG A O 1
ATOM 1362 N N . THR A 1 179 ? -19.875 9.407 8.422 1.00 83.62 179 THR A N 1
ATOM 1363 C CA . THR A 1 179 ? -19.235 10.677 8.794 1.00 83.62 179 THR A CA 1
ATOM 1364 C C . THR A 1 179 ? -19.923 11.853 8.102 1.00 83.62 179 THR A C 1
ATOM 1366 O O . THR A 1 179 ? -20.242 12.840 8.760 1.00 83.62 179 THR A O 1
ATOM 1369 N N . ARG A 1 180 ? -20.236 11.722 6.806 1.00 84.81 180 ARG A N 1
ATOM 1370 C CA . ARG A 1 180 ? -20.953 12.748 6.038 1.00 84.81 180 ARG A CA 1
ATOM 1371 C C . ARG A 1 180 ? -22.348 13.026 6.603 1.00 84.81 180 ARG A C 1
ATOM 1373 O O . ARG A 1 180 ? -22.678 14.186 6.818 1.00 84.81 180 ARG A O 1
ATOM 1380 N N . SER A 1 181 ? -23.140 11.992 6.891 1.00 87.00 181 SER A N 1
ATOM 1381 C CA . SER A 1 181 ? -24.473 12.165 7.487 1.00 87.00 181 SER A CA 1
ATOM 1382 C C . SER A 1 181 ? -24.410 12.835 8.862 1.00 87.00 181 SER A C 1
ATOM 1384 O O . SER A 1 181 ? -25.224 13.705 9.150 1.00 87.00 181 SER A O 1
ATOM 1386 N N . ALA A 1 182 ? -23.424 12.484 9.695 1.00 83.00 182 ALA A N 1
ATOM 1387 C CA . ALA A 1 182 ? -23.231 13.122 10.997 1.00 83.00 182 ALA A CA 1
ATOM 1388 C C . ALA A 1 182 ? -22.854 14.610 10.869 1.00 83.00 182 ALA A C 1
ATOM 1390 O O . ALA A 1 182 ? -23.395 15.437 11.598 1.00 83.00 182 ALA A O 1
ATOM 1391 N N . MET A 1 183 ? -21.978 14.961 9.918 1.00 81.38 183 MET A N 1
ATOM 1392 C CA . MET A 1 183 ? -21.633 16.360 9.633 1.00 81.38 183 MET A CA 1
ATOM 1393 C C . MET A 1 183 ? -22.847 17.159 9.146 1.00 81.38 183 MET A C 1
ATOM 1395 O O . MET A 1 183 ? -23.073 18.266 9.622 1.00 81.38 183 MET A O 1
ATOM 1399 N N . GLN A 1 184 ? -23.651 16.594 8.239 1.00 86.12 184 GLN A N 1
ATOM 1400 C CA . GLN A 1 184 ? -24.865 17.246 7.736 1.00 86.12 184 GLN A CA 1
ATOM 1401 C C . GLN A 1 184 ? -25.905 17.461 8.841 1.00 86.12 184 GLN A C 1
ATOM 1403 O O . GLN A 1 184 ? -26.479 18.542 8.928 1.00 86.12 184 GLN A O 1
ATOM 1408 N N . ALA A 1 185 ? -26.111 16.471 9.715 1.00 83.44 185 ALA A N 1
ATOM 1409 C CA . ALA A 1 185 ? -27.002 16.609 10.864 1.00 83.44 185 ALA A CA 1
ATOM 1410 C C . ALA A 1 185 ? -26.509 17.687 11.845 1.00 83.44 185 ALA A C 1
ATOM 1412 O O . ALA A 1 185 ? -27.303 18.504 12.301 1.00 83.44 185 ALA A O 1
ATOM 1413 N N . GLY A 1 186 ? -25.202 17.732 12.128 1.00 81.69 186 GLY A N 1
ATOM 1414 C CA . GLY A 1 186 ? -24.607 18.774 12.970 1.00 81.69 186 GLY A CA 1
ATOM 1415 C C . GLY A 1 186 ? -24.782 20.176 12.385 1.00 81.69 186 GLY A C 1
ATOM 1416 O O . GLY A 1 186 ? -25.171 21.094 13.102 1.00 81.69 186 GLY A O 1
ATOM 1417 N N . LEU A 1 187 ? -24.572 20.327 11.073 1.00 85.00 187 LEU A N 1
ATOM 1418 C CA . LEU A 1 187 ? -24.778 21.595 10.375 1.00 85.00 187 LEU A CA 1
ATOM 1419 C C . LEU A 1 187 ? -26.254 22.023 10.387 1.00 85.00 187 LEU A C 1
ATOM 1421 O O . LEU A 1 187 ? -26.545 23.189 10.628 1.00 85.00 187 LEU A O 1
ATOM 1425 N N . ALA A 1 188 ? -27.186 21.086 10.185 1.00 83.50 188 ALA A N 1
ATOM 1426 C CA . ALA A 1 188 ? -28.623 21.357 10.244 1.00 83.50 188 ALA A CA 1
ATOM 1427 C C . ALA A 1 188 ? -29.082 21.773 11.652 1.00 83.50 188 ALA A C 1
ATOM 1429 O O . ALA A 1 188 ? -29.879 22.698 11.787 1.00 83.50 188 ALA A O 1
ATOM 1430 N N . LEU A 1 189 ? -28.553 21.135 12.702 1.00 84.69 189 LEU A N 1
ATOM 1431 C CA . LEU A 1 189 ? -28.827 21.520 14.089 1.00 84.69 189 LEU A CA 1
ATOM 1432 C C . LEU A 1 189 ? -28.256 22.906 14.418 1.00 84.69 189 LEU A C 1
ATOM 1434 O O . LEU A 1 189 ? -28.941 23.701 15.054 1.00 84.69 189 LEU A O 1
ATOM 1438 N N . ALA A 1 190 ? -27.042 23.217 13.956 1.00 76.56 190 ALA A N 1
ATOM 1439 C CA . ALA A 1 190 ? -26.442 24.540 14.131 1.00 76.56 190 ALA A CA 1
ATOM 1440 C C . ALA A 1 190 ? -27.229 25.632 13.382 1.00 76.56 190 ALA A C 1
ATOM 1442 O O . ALA A 1 190 ? -27.532 26.675 13.957 1.00 76.56 190 ALA A O 1
ATOM 1443 N N . GLY A 1 191 ? -27.629 25.372 12.132 1.00 70.56 191 GLY A N 1
ATOM 1444 C CA . GLY A 1 191 ? -28.450 26.292 11.339 1.00 70.56 191 GLY A CA 1
ATOM 1445 C C . GLY A 1 191 ? -29.857 26.494 11.915 1.00 70.56 191 GLY A C 1
ATOM 1446 O O . GLY A 1 191 ? -30.342 27.620 11.974 1.00 70.56 191 GLY A O 1
ATOM 1447 N N . GLY A 1 192 ? -30.487 25.426 12.414 1.00 66.94 192 GLY A N 1
ATOM 1448 C CA . GLY A 1 192 ? -31.797 25.496 13.068 1.00 66.94 192 GLY A CA 1
ATOM 1449 C C . GLY A 1 192 ? -31.769 26.195 14.431 1.00 66.94 192 GLY A C 1
ATOM 1450 O O . GLY A 1 192 ? -32.740 26.855 14.794 1.00 66.94 192 GLY A O 1
ATOM 1451 N N . ALA A 1 193 ? -30.663 26.100 15.177 1.00 60.09 193 ALA A N 1
ATOM 1452 C CA . ALA A 1 193 ? -30.471 26.869 16.407 1.00 60.09 193 ALA A CA 1
ATOM 1453 C C . ALA A 1 193 ? -30.355 28.375 16.117 1.00 60.09 193 ALA A C 1
ATOM 1455 O O . ALA A 1 193 ? -30.939 29.178 16.835 1.00 60.09 193 ALA A O 1
ATOM 1456 N N . MET A 1 194 ? -29.681 28.744 15.024 1.00 60.25 194 MET A N 1
ATOM 1457 C CA . MET A 1 194 ? -29.478 30.137 14.616 1.00 60.25 194 MET A CA 1
ATOM 1458 C C . MET A 1 194 ? -30.774 30.819 14.130 1.00 60.25 194 MET A C 1
ATOM 1460 O O . MET A 1 194 ? -30.933 32.022 14.300 1.00 60.25 194 MET A O 1
ATOM 1464 N N . GLN A 1 195 ? -31.731 30.053 13.589 1.00 57.91 195 GLN A N 1
ATOM 1465 C CA . GLN A 1 195 ? -33.064 30.547 13.200 1.00 57.91 195 GLN A CA 1
ATOM 1466 C C . GLN A 1 195 ? -34.047 30.710 14.372 1.00 57.91 195 GLN A C 1
ATOM 1468 O O . GLN A 1 195 ? -35.086 31.334 14.197 1.00 57.91 195 GLN A O 1
ATOM 1473 N N . ARG A 1 196 ? -33.762 30.137 15.549 1.00 58.22 196 ARG A N 1
ATOM 1474 C CA . ARG A 1 196 ? -34.638 30.223 16.736 1.00 58.22 196 ARG A CA 1
ATOM 1475 C C . ARG A 1 196 ? -34.242 31.332 17.715 1.00 58.22 196 ARG A C 1
ATOM 1477 O O . ARG A 1 196 ? -34.914 31.504 18.725 1.00 58.22 196 ARG A O 1
ATOM 1484 N N . THR A 1 197 ? -33.149 32.040 17.443 1.00 57.09 197 THR A N 1
ATOM 1485 C CA . THR A 1 197 ? -32.609 33.124 18.281 1.00 57.09 197 THR A CA 1
ATOM 1486 C C . THR A 1 197 ? -32.763 34.514 17.651 1.00 57.09 197 THR A C 1
ATOM 1488 O O . THR A 1 197 ? -32.155 35.460 18.145 1.00 57.09 197 THR A O 1
ATOM 1491 N N . ALA A 1 198 ? -33.534 34.629 16.567 1.00 50.09 198 ALA A N 1
ATOM 1492 C CA . ALA A 1 198 ? -33.923 35.879 15.912 1.00 50.09 198 ALA A CA 1
ATOM 1493 C C . ALA A 1 198 ? -35.437 36.069 16.050 1.00 50.09 198 ALA A C 1
ATOM 1495 O O . ALA A 1 198 ? -35.861 37.234 16.199 1.00 50.09 198 ALA A O 1
#

Organism: NCBI:txid1514897

pLDDT: mean 90.86, std 9.47, range [50.09, 98.56]

InterPro domains:
  IPR012472 Mitochondrial adapter protein MCP1, transmembrane domain [PF07950] (106-191)
  IPR039960 Mitochondrial adapter protein MCP1 [PTHR38409] (6-93)